Protein 6J5Y (pdb70)

Structure (mmCIF, N/CA/C/O backbone):
data_6J5Y
#
_entry.id   6J5Y
#
_cell.length_a   58.090
_cell.length_b   61.029
_cell.length_c   104.646
_cell.angle_alpha   90.000
_cell.angle_beta   90.000
_cell.angle_gamma   90.000
#
_symmetry.space_group_name_H-M   'C 2 2 21'
#
loop_
_entity.id
_entity.type
_entity.pdbx_description
1 polymer 'FAA hydrolase family protein'
2 non-polymer 'PYRUVIC ACID'
3 non-polymer 'MANGANESE (II) ION'
4 water water
#
loop_
_atom_site.group_PDB
_atom_site.id
_atom_site.type_symbol
_atom_site.label_atom_id
_atom_site.label_alt_id
_atom_site.label_comp_id
_atom_site.label_asym_id
_atom_site.label_entity_id
_atom_site.label_seq_id
_atom_site.pdbx_PDB_ins_code
_atom_site.Cartn_x
_atom_site.Cartn_y
_atom_site.Cartn_z
_atom_site.occupancy
_atom_site.B_iso_or_equiv
_atom_site.auth_seq_id
_atom_site.auth_comp_id
_atom_site.auth_asym_id
_atom_site.auth_atom_id
_atom_site.pdbx_PDB_model_num
ATOM 1 N N . ASN A 1 1 ? -5.559 -5.834 -34.845 1.00 36.29 2 ASN A N 1
ATOM 2 C CA . ASN A 1 1 ? -4.809 -6.253 -36.057 1.00 35.09 2 ASN A CA 1
ATOM 3 C C . ASN A 1 1 ? -4.040 -5.061 -36.638 1.00 28.68 2 ASN A C 1
ATOM 4 O O . ASN A 1 1 ? -4.385 -4.605 -37.723 1.00 28.78 2 ASN A O 1
ATOM 9 N N . HIS A 1 2 ? -3.012 -4.594 -35.941 1.00 28.63 3 HIS A N 1
ATOM 10 C CA . HIS A 1 2 ? -2.220 -3.394 -36.332 1.00 28.96 3 HIS A CA 1
ATOM 11 C C . HIS A 1 2 ? -1.475 -3.636 -37.640 1.00 28.12 3 HIS A C 1
ATOM 12 O O . HIS A 1 2 ? -1.036 -4.751 -37.893 1.00 29.30 3 HIS A O 1
ATOM 19 N N . LEU A 1 3 ? -1.380 -2.605 -38.462 1.00 27.71 4 LEU A N 1
ATOM 20 C CA . LEU A 1 3 ? -0.544 -2.620 -39.679 1.00 27.52 4 LEU A CA 1
ATOM 21 C C . LEU A 1 3 ? 0.907 -2.871 -39.245 1.00 28.27 4 LEU A C 1
ATOM 22 O O . LEU A 1 3 ? 1.577 -3.632 -39.915 1.00 28.11 4 LEU A O 1
ATOM 27 N N . PHE A 1 4 ? 1.353 -2.239 -38.150 1.00 28.37 5 PHE A N 1
ATOM 28 C CA . PHE A 1 4 ? 2.715 -2.354 -37.566 1.00 27.41 5 PHE A CA 1
ATOM 29 C C . PHE A 1 4 ? 2.605 -2.174 -36.052 1.00 28.30 5 PHE A C 1
ATOM 30 O O . PHE A 1 4 ? 1.612 -1.569 -35.599 1.00 26.06 5 PHE A O 1
ATOM 38 N N . ALA A 1 5 ? 3.586 -2.693 -35.313 1.00 23.89 6 ALA A N 1
ATOM 39 C CA . ALA A 1 5 ? 3.618 -2.727 -33.841 1.00 26.73 6 ALA A CA 1
ATOM 40 C C . ALA A 1 5 ? 3.599 -1.291 -33.338 1.00 28.42 6 ALA A C 1
ATOM 41 O O . ALA A 1 5 ? 4.472 -0.523 -33.705 1.00 28.09 6 ALA A O 1
ATOM 43 N N . PRO A 1 6 ? 2.627 -0.902 -32.490 1.00 30.58 7 PRO A N 1
ATOM 44 C CA . PRO A 1 6 ? 2.660 0.411 -31.869 1.00 31.41 7 PRO A CA 1
ATOM 45 C C . PRO A 1 6 ? 3.895 0.503 -30.967 1.00 33.01 7 PRO A C 1
ATOM 46 O O . PRO A 1 6 ? 4.433 -0.504 -30.495 1.00 29.38 7 PRO A O 1
ATOM 50 N N . GLU A 1 7 ? 4.315 1.735 -30.745 1.00 30.53 8 GLU A N 1
ATOM 51 C CA . GLU A 1 7 ? 5.192 2.107 -29.623 1.00 30.61 8 GLU A CA 1
ATOM 52 C C . GLU A 1 7 ? 4.619 1.508 -28.334 1.00 26.03 8 GLU A C 1
ATOM 53 O O . GLU A 1 7 ? 3.450 1.684 -28.106 1.00 26.96 8 GLU A O 1
ATOM 59 N N . ALA A 1 8 ? 5.404 0.789 -27.540 1.00 26.54 9 ALA A N 1
ATOM 60 C CA . ALA A 1 8 ? 4.941 0.297 -26.223 1.00 28.36 9 ALA A CA 1
ATOM 61 C C . ALA A 1 8 ? 4.685 1.523 -25.351 1.00 28.64 9 ALA A C 1
ATOM 62 O O . ALA A 1 8 ? 5.322 2.556 -25.513 1.00 25.22 9 ALA A O 1
ATOM 64 N N . PRO A 1 9 ? 3.708 1.462 -24.431 1.00 28.54 10 PRO A N 1
ATOM 65 C CA . PRO A 1 9 ? 3.438 2.589 -23.544 1.00 28.08 10 PRO A CA 1
ATOM 66 C C . PRO A 1 9 ? 4.661 2.836 -22.656 1.00 26.70 10 PRO A C 1
ATOM 67 O O . PRO A 1 9 ? 5.253 1.880 -22.230 1.00 25.77 10 PRO A O 1
ATOM 71 N N . VAL A 1 10 ? 5.033 4.095 -22.439 1.00 24.86 11 VAL A N 1
ATOM 72 C CA . VAL A 1 10 ? 6.061 4.469 -21.434 1.00 26.20 11 VAL A CA 1
ATOM 73 C C . VAL A 1 10 ? 5.534 4.016 -20.082 1.00 24.76 11 VAL A C 1
ATOM 74 O O . VAL A 1 10 ? 4.368 4.331 -19.746 1.00 26.34 11 VAL A O 1
ATOM 78 N N . SER A 1 11 ? 6.343 3.285 -19.333 1.00 25.92 12 SER A N 1
ATOM 79 C CA . SER A 1 11 ? 5.911 2.748 -18.024 1.00 27.12 12 SER A CA 1
ATOM 80 C C . SER A 1 11 ? 6.948 3.095 -16.967 1.00 23.15 12 SER A C 1
ATOM 81 O O . SER A 1 11 ? 8.111 2.817 -17.161 1.00 24.97 12 SER A O 1
ATOM 84 N N . LEU A 1 12 ? 6.498 3.740 -15.907 1.00 23.80 13 LEU A N 1
ATOM 85 C CA . LEU A 1 12 ? 7.366 4.224 -14.813 1.00 24.33 13 LEU A CA 1
ATOM 86 C C . LEU A 1 12 ? 7.783 3.008 -14.011 1.00 23.61 13 LEU A C 1
ATOM 87 O O . LEU A 1 12 ? 6.903 2.160 -13.811 1.00 21.91 13 LEU A O 1
ATOM 92 N N . THR A 1 13 ? 9.020 2.984 -13.510 1.00 26.20 14 THR A N 1
ATOM 93 C CA . THR A 1 13 ? 9.420 2.004 -12.470 1.00 28.05 14 THR A CA 1
ATOM 94 C C . THR A 1 13 ? 8.719 2.434 -11.181 1.00 26.59 14 THR A C 1
ATOM 95 O O . THR A 1 13 ? 8.428 3.663 -11.019 1.00 23.57 14 THR A O 1
ATOM 99 N N . ILE A 1 14 ? 8.324 1.445 -10.380 1.00 25.09 15 ILE A N 1
ATOM 100 C CA . ILE A 1 14 ? 7.589 1.627 -9.100 1.00 26.63 15 ILE A CA 1
ATOM 101 C C . ILE A 1 14 ? 8.553 1.202 -7.994 1.00 26.91 15 ILE A C 1
ATOM 102 O O . ILE A 1 14 ? 9.063 0.053 -8.050 1.00 28.08 15 ILE A O 1
ATOM 107 N N . HIS A 1 15 ? 8.842 2.116 -7.081 1.00 28.58 16 HIS A N 1
ATOM 108 C CA . HIS A 1 15 ? 9.872 1.963 -6.031 1.00 30.15 16 HIS A CA 1
ATOM 109 C C . HIS A 1 15 ? 9.569 0.657 -5.285 1.00 32.87 16 HIS A C 1
ATOM 110 O O . HIS A 1 15 ? 8.416 0.480 -4.871 1.00 30.87 16 HIS A O 1
ATOM 117 N N . GLY A 1 16 ? 10.534 -0.261 -5.238 1.00 34.11 17 GLY A N 1
ATOM 118 C CA . GLY A 1 16 ? 10.455 -1.511 -4.452 1.00 39.74 17 GLY A CA 1
ATOM 119 C C . GLY A 1 16 ? 9.542 -2.559 -5.077 1.00 43.42 17 GLY A C 1
ATOM 120 O O . GLY A 1 16 ? 9.081 -3.432 -4.331 1.00 46.54 17 GLY A O 1
ATOM 121 N N . SER A 1 17 ? 9.273 -2.482 -6.388 1.00 40.92 18 SER A N 1
ATOM 122 C CA . SER A 1 17 ? 8.318 -3.367 -7.106 1.00 38.23 18 SER A CA 1
ATOM 123 C C . SER A 1 17 ? 8.900 -3.767 -8.460 1.00 37.80 18 SER A C 1
ATOM 124 O O . SER A 1 17 ? 9.752 -3.004 -8.978 1.00 32.71 18 SER A O 1
ATOM 127 N N . ASP A 1 18 ? 8.461 -4.908 -9.002 1.00 34.85 19 ASP A N 1
ATOM 128 C CA . ASP A 1 18 ? 8.815 -5.375 -10.372 1.00 41.74 19 ASP A CA 1
ATOM 129 C C . ASP A 1 18 ? 7.771 -4.864 -11.381 1.00 38.84 19 ASP A C 1
ATOM 130 O O . ASP A 1 18 ? 8.039 -4.924 -12.596 1.00 39.53 19 ASP A O 1
ATOM 135 N N . GLN A 1 19 ? 6.626 -4.384 -10.895 1.00 36.21 20 GLN A N 1
ATOM 136 C CA . GLN A 1 19 ? 5.532 -3.837 -11.736 1.00 37.46 20 GLN A CA 1
ATOM 137 C C . GLN A 1 19 ? 5.847 -2.399 -12.156 1.00 31.39 20 GLN A C 1
ATOM 138 O O . GLN A 1 19 ? 6.477 -1.675 -11.375 1.00 30.12 20 GLN A O 1
ATOM 144 N N . THR A 1 20 ? 5.368 -2.002 -13.337 1.00 29.25 21 THR A N 1
ATOM 145 C CA . THR A 1 20 ? 5.554 -0.644 -13.904 1.00 26.85 21 THR A CA 1
ATOM 146 C C . THR A 1 20 ? 4.197 0.068 -14.026 1.00 25.66 21 THR A C 1
ATOM 147 O O . THR A 1 20 ? 3.154 -0.591 -14.134 1.00 27.27 21 THR A O 1
ATOM 151 N N . PHE A 1 21 ? 4.221 1.391 -14.072 1.00 25.44 22 PHE A N 1
ATOM 152 C CA . PHE A 1 21 ? 3.019 2.259 -14.134 1.00 25.15 22 PHE A CA 1
ATOM 153 C C . PHE A 1 21 ? 2.920 2.819 -15.548 1.00 25.94 22 PHE A C 1
ATOM 154 O O . PHE A 1 21 ? 3.738 3.661 -15.927 1.00 24.17 22 PHE A O 1
ATOM 162 N N . PRO A 1 22 ? 2.001 2.316 -16.393 1.00 23.69 23 PRO A N 1
ATOM 163 C CA . PRO A 1 22 ? 1.875 2.757 -17.788 1.00 24.75 23 PRO A CA 1
ATOM 164 C C . PRO A 1 22 ? 1.310 4.176 -17.893 1.00 26.62 23 PRO A C 1
ATOM 165 O O . PRO A 1 22 ? 0.269 4.410 -17.381 1.00 29.28 23 PRO A O 1
ATOM 169 N N . VAL A 1 23 ? 2.018 5.048 -18.594 1.00 26.36 24 VAL A N 1
ATOM 170 C CA . VAL A 1 23 ? 1.634 6.481 -18.715 1.00 22.60 24 VAL A CA 1
ATOM 171 C C . VAL A 1 23 ? 0.579 6.705 -19.792 1.00 22.17 24 VAL A C 1
ATOM 172 O O . VAL A 1 23 ? 0.740 6.191 -20.870 1.00 21.71 24 VAL A O 1
ATOM 176 N N . ARG A 1 24 ? -0.433 7.497 -19.466 1.00 20.94 25 ARG A N 1
ATOM 177 C CA . ARG A 1 24 ? -1.502 7.840 -20.414 1.00 19.92 25 ARG A CA 1
ATOM 178 C C . ARG A 1 24 ? -1.321 9.267 -20.943 1.00 20.84 25 ARG A C 1
ATOM 179 O O . ARG A 1 24 ? -0.783 9.383 -21.988 1.00 22.92 25 ARG A O 1
ATOM 187 N N . ARG A 1 25 ? -1.758 10.286 -20.221 1.00 19.28 26 ARG A N 1
ATOM 188 C CA . ARG A 1 25 ? -1.552 11.683 -20.682 1.00 19.52 26 ARG A CA 1
ATOM 189 C C . ARG A 1 25 ? -0.581 12.361 -19.714 1.00 19.48 26 ARG A C 1
ATOM 190 O O . ARG A 1 25 ? -0.505 11.948 -18.582 1.00 19.44 26 ARG A O 1
ATOM 198 N N . VAL A 1 26 ? 0.055 13.440 -20.150 1.00 19.23 27 VAL A N 1
ATOM 199 C CA . VAL A 1 26 ? 1.000 14.151 -19.258 1.00 19.45 27 VAL A CA 1
ATOM 200 C C . VAL A 1 26 ? 0.555 15.603 -19.166 1.00 20.08 27 VAL A C 1
ATOM 201 O O . VAL A 1 26 ? 0.583 16.289 -20.152 1.00 19.17 27 VAL A O 1
ATOM 205 N N . TYR A 1 27 ? 0.071 15.951 -17.991 1.00 20.80 28 TYR A N 1
ATOM 206 C CA . TYR A 1 27 ? -0.451 17.304 -17.716 1.00 19.93 28 TYR A CA 1
ATOM 207 C C . TYR A 1 27 ? 0.639 18.007 -16.944 1.00 21.43 28 TYR A C 1
ATOM 208 O O . TYR A 1 27 ? 1.307 17.336 -16.138 1.00 19.86 28 TYR A O 1
ATOM 217 N N . CYS A 1 28 ? 0.774 19.306 -17.174 1.00 21.72 29 CYS A N 1
ATOM 218 C CA . CYS A 1 28 ? 1.791 20.143 -16.518 1.00 20.84 29 CYS A CA 1
ATOM 219 C C . CYS A 1 28 ? 1.080 21.396 -16.030 1.00 21.56 29 CYS A C 1
ATOM 220 O O . CYS A 1 28 ? 0.173 21.905 -16.760 1.00 19.71 29 CYS A O 1
ATOM 223 N N . VAL A 1 29 ? 1.427 21.838 -14.825 1.00 21.10 30 VAL A N 1
ATOM 224 C CA . VAL A 1 29 ? 0.905 23.119 -14.271 1.00 22.67 30 VAL A CA 1
ATOM 225 C C . VAL A 1 29 ? 1.999 24.174 -14.426 1.00 23.40 30 VAL A C 1
ATOM 226 O O . VAL A 1 29 ? 3.157 23.921 -13.985 1.00 24.90 30 VAL A O 1
ATOM 230 N N . GLY A 1 30 ? 1.655 25.301 -15.043 1.00 22.46 31 GLY A N 1
ATOM 231 C CA . GLY A 1 30 ? 2.571 26.439 -15.207 1.00 22.71 31 GLY A CA 1
ATOM 232 C C . GLY A 1 30 ? 2.319 27.513 -14.164 1.00 23.43 31 GLY A C 1
ATOM 233 O O . GLY A 1 30 ? 1.129 27.749 -13.795 1.00 21.25 31 GLY A O 1
ATOM 234 N N . ARG A 1 31 ? 3.404 28.109 -13.678 1.00 23.24 32 ARG A N 1
ATOM 235 C CA . ARG A 1 31 ? 3.417 29.235 -12.703 1.00 24.23 32 ARG A CA 1
ATOM 236 C C . ARG A 1 31 ? 2.679 28.813 -11.431 1.00 24.22 32 ARG A C 1
ATOM 237 O O . ARG A 1 31 ? 1.723 29.522 -11.025 1.00 24.21 32 ARG A O 1
ATOM 245 N N . ASN A 1 32 ? 3.076 27.688 -10.820 1.00 21.19 33 ASN A N 1
ATOM 246 C CA . ASN A 1 32 ? 2.379 27.167 -9.620 1.00 23.97 33 ASN A CA 1
ATOM 247 C C . ASN A 1 32 ? 3.175 27.416 -8.339 1.00 21.67 33 ASN A C 1
ATOM 248 O O . ASN A 1 32 ? 2.793 26.860 -7.319 1.00 20.36 33 ASN A O 1
ATOM 253 N N . TYR A 1 33 ? 4.227 28.230 -8.389 1.00 23.13 34 TYR A N 1
ATOM 254 C CA . TYR A 1 33 ? 4.976 28.687 -7.197 1.00 22.94 34 TYR A CA 1
ATOM 255 C C . TYR A 1 33 ? 5.088 30.201 -7.338 1.00 24.31 34 TYR A C 1
ATOM 256 O O . TYR A 1 33 ? 5.579 30.628 -8.390 1.00 24.03 34 TYR A O 1
ATOM 265 N N . ALA A 1 34 ? 4.632 30.956 -6.343 1.00 25.92 35 ALA A N 1
ATOM 266 C CA . ALA A 1 34 ? 4.558 32.437 -6.402 1.00 27.91 35 ALA A CA 1
ATOM 267 C C . ALA A 1 34 ? 5.940 32.994 -6.750 1.00 27.21 35 ALA A C 1
ATOM 268 O O . ALA A 1 34 ? 6.025 33.830 -7.660 1.00 30.48 35 ALA A O 1
ATOM 270 N N . ALA A 1 35 ? 6.998 32.496 -6.098 1.00 31.63 36 ALA A N 1
ATOM 271 C CA . ALA A 1 35 ? 8.387 32.991 -6.283 1.00 30.31 36 ALA A CA 1
ATOM 272 C C . ALA A 1 35 ? 8.802 32.786 -7.743 1.00 28.58 36 ALA A C 1
ATOM 273 O O . ALA A 1 35 ? 9.396 33.709 -8.320 1.00 29.95 36 ALA A O 1
ATOM 275 N N . HIS A 1 36 ? 8.483 31.636 -8.347 1.00 27.88 37 HIS A N 1
ATOM 276 C CA . HIS A 1 36 ? 8.776 31.359 -9.783 1.00 27.06 37 HIS A CA 1
ATOM 277 C C . HIS A 1 36 ? 7.978 32.290 -10.708 1.00 25.97 37 HIS A C 1
ATOM 278 O O . HIS A 1 36 ? 8.580 32.832 -11.658 1.00 28.42 37 HIS A O 1
ATOM 285 N N . ALA A 1 37 ? 6.668 32.446 -10.480 1.00 25.19 38 ALA A N 1
ATOM 286 C CA . ALA A 1 37 ? 5.808 33.389 -11.242 1.00 27.24 38 ALA A CA 1
ATOM 287 C C . ALA A 1 37 ? 6.460 34.778 -11.276 1.00 27.54 38 ALA A C 1
ATOM 288 O O . ALA A 1 37 ? 6.584 35.348 -12.392 1.00 28.33 38 ALA A O 1
ATOM 290 N N . ARG A 1 38 ? 6.876 35.288 -10.110 1.00 31.88 39 ARG A N 1
ATOM 291 C CA . ARG A 1 38 ? 7.502 36.631 -9.944 1.00 34.04 39 ARG A CA 1
ATOM 292 C C . ARG A 1 38 ? 8.813 36.701 -10.740 1.00 31.46 39 ARG A C 1
ATOM 293 O O . ARG A 1 38 ? 9.006 37.712 -11.459 1.00 29.19 39 ARG A O 1
ATOM 301 N N . GLU A 1 39 ? 9.677 35.678 -10.662 1.00 30.70 40 GLU A N 1
ATOM 302 C CA . GLU A 1 39 ? 10.993 35.700 -11.369 1.00 28.22 40 GLU A CA 1
ATOM 303 C C . GLU A 1 39 ? 10.766 35.700 -12.893 1.00 30.07 40 GLU A C 1
ATOM 304 O O . GLU A 1 39 ? 11.629 36.212 -13.623 1.00 28.06 40 GLU A O 1
ATOM 310 N N . MET A 1 40 ? 9.633 35.181 -13.370 1.00 30.20 41 MET A N 1
ATOM 311 C CA . MET A 1 40 ? 9.311 35.139 -14.823 1.00 30.65 41 MET A CA 1
ATOM 312 C C . MET A 1 40 ? 8.593 36.426 -15.242 1.00 30.06 41 MET A C 1
ATOM 313 O O . MET A 1 40 ? 8.310 36.548 -16.430 1.00 29.16 41 MET A O 1
ATOM 318 N N . GLY A 1 41 ? 8.334 37.334 -14.293 1.00 33.09 42 GLY A N 1
ATOM 319 C CA . GLY A 1 41 ? 7.765 38.675 -14.530 1.00 33.53 42 GLY A CA 1
ATOM 320 C C . GLY A 1 41 ? 6.253 38.690 -14.419 1.00 34.13 42 GLY A C 1
ATOM 321 O O . GLY A 1 41 ? 5.647 39.652 -14.918 1.00 36.20 42 GLY A O 1
ATOM 322 N N . PHE A 1 42 ? 5.651 37.699 -13.762 1.00 31.17 43 PHE A N 1
ATOM 323 C CA . PHE A 1 42 ? 4.173 37.573 -13.628 1.00 33.66 43 PHE A CA 1
ATOM 324 C C . PHE A 1 42 ? 3.751 37.836 -12.181 1.00 34.79 43 PHE A C 1
ATOM 325 O O . PHE A 1 42 ? 4.611 37.791 -11.261 1.00 37.82 43 PHE A O 1
ATOM 333 N N . ASP A 1 43 ? 2.465 38.143 -11.995 1.00 32.32 44 ASP A N 1
ATOM 334 C CA . ASP A 1 43 ? 1.868 38.495 -10.682 1.00 34.31 44 ASP A CA 1
ATOM 335 C C . ASP A 1 43 ? 0.990 37.338 -10.229 1.00 32.67 44 ASP A C 1
ATOM 336 O O . ASP A 1 43 ? -0.144 37.187 -10.687 1.00 36.27 44 ASP A O 1
ATOM 341 N N . PRO A 1 44 ? 1.459 36.520 -9.267 1.00 32.12 45 PRO A N 1
ATOM 342 C CA . PRO A 1 44 ? 0.744 35.296 -8.905 1.00 31.50 45 PRO A CA 1
ATOM 343 C C . PRO A 1 44 ? -0.527 35.588 -8.096 1.00 33.40 45 PRO A C 1
ATOM 344 O O . PRO A 1 44 ? -1.288 34.673 -7.845 1.00 32.41 45 PRO A O 1
ATOM 348 N N . GLU A 1 45 ? -0.697 36.848 -7.716 1.00 35.54 46 GLU A N 1
ATOM 349 C CA . GLU A 1 45 ? -1.898 37.217 -6.942 1.00 40.96 46 GLU A CA 1
ATOM 350 C C . GLU A 1 45 ? -3.044 37.598 -7.885 1.00 38.47 46 GLU A C 1
ATOM 351 O O . GLU A 1 45 ? -4.186 37.504 -7.468 1.00 44.64 46 GLU A O 1
ATOM 357 N N . ARG A 1 46 ? -2.736 37.964 -9.121 1.00 34.62 47 ARG A N 1
ATOM 358 C CA . ARG A 1 46 ? -3.783 38.446 -10.058 1.00 36.42 47 ARG A CA 1
ATOM 359 C C . ARG A 1 46 ? -3.974 37.516 -11.257 1.00 31.95 47 ARG A C 1
ATOM 360 O O . ARG A 1 46 ? -4.891 37.725 -12.012 1.00 29.93 47 ARG A O 1
ATOM 368 N N . GLU A 1 47 ? -3.127 36.526 -11.415 1.00 29.67 48 GLU A N 1
ATOM 369 C CA . GLU A 1 47 ? -3.329 35.602 -12.546 1.00 33.33 48 GLU A CA 1
ATOM 370 C C . GLU A 1 47 ? -3.161 34.193 -11.997 1.00 31.38 48 GLU A C 1
ATOM 371 O O . GLU A 1 47 ? -2.219 33.973 -11.286 1.00 30.86 48 GLU A O 1
ATOM 377 N N . PRO A 1 48 ? -4.020 33.221 -12.302 1.00 28.59 49 PRO A N 1
ATOM 378 C CA . PRO A 1 48 ? -3.834 31.921 -11.730 1.00 27.66 49 PRO A CA 1
ATOM 379 C C . PRO A 1 48 ? -2.852 31.034 -12.504 1.00 25.48 49 PRO A C 1
ATOM 380 O O . PRO A 1 48 ? -2.332 31.441 -13.504 1.00 22.60 49 PRO A O 1
ATOM 384 N N . PRO A 1 49 ? -2.499 29.870 -11.938 1.00 21.39 50 PRO A N 1
ATOM 385 C CA . PRO A 1 49 ? -1.803 28.844 -12.716 1.00 21.45 50 PRO A CA 1
ATOM 386 C C . PRO A 1 49 ? -2.557 28.408 -13.984 1.00 21.39 50 PRO A C 1
ATOM 387 O O . PRO A 1 49 ? -3.676 28.810 -14.180 1.00 23.09 50 PRO A O 1
ATOM 391 N N . PHE A 1 50 ? -1.935 27.577 -14.825 1.00 20.27 51 PHE A N 1
ATOM 392 C CA . PHE A 1 50 ? -2.489 27.159 -16.136 1.00 21.09 51 PHE A CA 1
ATOM 393 C C . PHE A 1 50 ? -1.952 25.770 -16.494 1.00 20.08 51 PHE A C 1
ATOM 394 O O . PHE A 1 50 ? -1.007 25.236 -15.855 1.00 21.35 51 PHE A O 1
ATOM 402 N N . PHE A 1 51 ? -2.537 25.188 -17.522 1.00 20.06 52 PHE A N 1
ATOM 403 C CA . PHE A 1 51 ? -2.308 23.770 -17.878 1.00 19.43 52 PHE A CA 1
ATOM 404 C C . PHE A 1 51 ? -1.741 23.681 -19.280 1.00 19.01 52 PHE A C 1
ATOM 405 O O . PHE A 1 51 ? -2.230 24.381 -20.168 1.00 18.29 52 PHE A O 1
ATOM 413 N N . PHE A 1 52 ? -0.769 22.783 -19.465 1.00 17.91 53 PHE A N 1
ATOM 414 C CA . PHE A 1 52 ? -0.298 22.338 -20.789 1.00 18.67 53 PHE A CA 1
ATOM 415 C C . PHE A 1 52 ? 0.024 20.851 -20.689 1.00 19.51 53 PHE A C 1
ATOM 416 O O . PHE A 1 52 ? -0.193 20.262 -19.599 1.00 19.99 53 PHE A O 1
ATOM 424 N N . CYS A 1 53 ? 0.459 20.284 -21.806 1.00 20.16 54 CYS A N 1
ATOM 425 C CA . CYS A 1 53 ? 0.647 18.829 -21.970 1.00 22.22 54 CYS A CA 1
ATOM 426 C C . CYS A 1 53 ? 1.962 18.540 -22.686 1.00 21.75 54 CYS A C 1
ATOM 427 O O . CYS A 1 53 ? 2.543 19.438 -23.346 1.00 21.82 54 CYS A O 1
ATOM 430 N N . LYS A 1 54 ? 2.429 17.328 -22.451 1.00 21.18 55 LYS A N 1
ATOM 431 C CA . LYS A 1 54 ? 3.515 16.681 -23.192 1.00 22.21 55 LYS A CA 1
ATOM 432 C C . LYS A 1 54 ? 2.977 15.328 -23.596 1.00 21.19 55 LYS A C 1
ATOM 433 O O . LYS A 1 54 ? 2.108 14.792 -22.915 1.00 18.54 55 LYS A O 1
ATOM 439 N N . PRO A 1 55 ? 3.498 14.750 -24.687 1.00 21.95 56 PRO A N 1
ATOM 440 C CA . PRO A 1 55 ? 3.170 13.361 -25.013 1.00 22.11 56 PRO A CA 1
ATOM 441 C C . PRO A 1 55 ? 3.773 12.400 -23.968 1.00 21.06 56 PRO A C 1
ATOM 442 O O . PRO A 1 55 ? 4.860 12.660 -23.424 1.00 20.68 56 PRO A O 1
ATOM 446 N N . ALA A 1 56 ? 3.057 11.310 -23.695 1.00 19.80 57 ALA A N 1
ATOM 447 C CA . ALA A 1 56 ? 3.514 10.198 -22.846 1.00 20.41 57 ALA A CA 1
ATOM 448 C C . ALA A 1 56 ? 4.959 9.879 -23.226 1.00 21.58 57 ALA A C 1
ATOM 449 O O . ALA A 1 56 ? 5.733 9.582 -22.312 1.00 22.95 57 ALA A O 1
ATOM 451 N N . ASP A 1 57 ? 5.278 9.847 -24.527 1.00 22.31 58 ASP A N 1
ATOM 452 C CA . ASP A 1 57 ? 6.590 9.328 -25.007 1.00 22.52 58 ASP A CA 1
ATOM 453 C C . ASP A 1 57 ? 7.695 10.380 -24.897 1.00 21.79 58 ASP A C 1
ATOM 454 O O . ASP A 1 57 ? 8.824 10.051 -25.263 1.00 25.60 58 ASP A O 1
ATOM 459 N N . ALA A 1 58 ? 7.406 11.566 -24.373 1.00 20.30 59 ALA A N 1
ATOM 460 C CA . ALA A 1 58 ? 8.406 12.540 -23.892 1.00 19.70 59 ALA A CA 1
ATOM 461 C C . ALA A 1 58 ? 8.875 12.141 -22.488 1.00 20.75 59 ALA A C 1
ATOM 462 O O . ALA A 1 58 ? 9.947 12.615 -22.066 1.00 17.26 59 ALA A O 1
ATOM 464 N N . VAL A 1 59 ? 8.127 11.257 -21.789 1.00 22.32 60 VAL A N 1
ATOM 465 C CA . VAL A 1 59 ? 8.486 10.812 -20.408 1.00 22.19 60 VAL A CA 1
ATOM 466 C C . VAL A 1 59 ? 9.624 9.784 -20.489 1.00 24.72 60 VAL A C 1
ATOM 467 O O . VAL A 1 59 ? 9.491 8.773 -21.264 1.00 21.21 60 VAL A O 1
ATOM 471 N N . VAL A 1 60 ? 10.722 10.022 -19.766 1.00 24.65 61 VAL A N 1
ATOM 472 C CA . VAL A 1 60 ? 11.865 9.063 -19.774 1.00 24.96 61 VAL A CA 1
ATOM 473 C C . VAL A 1 60 ? 12.204 8.660 -18.342 1.00 22.76 61 VAL A C 1
ATOM 474 O O . VAL A 1 60 ? 12.808 9.400 -17.567 1.00 22.95 61 VAL A O 1
ATOM 478 N N . PRO A 1 61 ? 11.761 7.441 -17.957 1.00 24.06 62 PRO A N 1
ATOM 479 C CA . PRO A 1 61 ? 12.029 6.863 -16.637 1.00 23.92 62 PRO A CA 1
ATOM 480 C C . PRO A 1 61 ? 13.534 6.759 -16.368 1.00 25.38 62 PRO A C 1
ATOM 481 O O . PRO A 1 61 ? 14.258 6.337 -17.250 1.00 22.21 62 PRO A O 1
ATOM 485 N N . VAL A 1 62 ? 13.968 7.195 -15.187 1.00 23.91 63 VAL A N 1
ATOM 486 C CA . VAL A 1 62 ? 15.390 7.130 -14.752 1.00 24.02 63 VAL A CA 1
ATOM 487 C C . VAL A 1 62 ? 15.423 6.278 -13.476 1.00 25.59 63 VAL A C 1
ATOM 488 O O . VAL A 1 62 ? 14.754 6.671 -12.503 1.00 22.78 63 VAL A O 1
ATOM 492 N N . ALA A 1 63 ? 16.121 5.144 -13.485 1.00 27.72 64 ALA A N 1
ATOM 493 C CA . ALA A 1 63 ? 16.201 4.246 -12.308 1.00 27.53 64 ALA A CA 1
ATOM 494 C C . ALA A 1 63 ? 16.966 4.977 -11.201 1.00 29.31 64 ALA A C 1
ATOM 495 O O . ALA A 1 63 ? 17.853 5.786 -11.537 1.00 31.78 64 ALA A O 1
ATOM 497 N N . ALA A 1 64 ? 16.664 4.687 -9.932 1.00 28.35 65 ALA A N 1
ATOM 498 C CA . ALA A 1 64 ? 17.437 5.166 -8.764 1.00 29.74 65 ALA A CA 1
ATOM 499 C C . ALA A 1 64 ? 18.865 4.619 -8.884 1.00 28.81 65 ALA A C 1
ATOM 500 O O . ALA A 1 64 ? 19.013 3.405 -9.142 1.00 28.19 65 ALA A O 1
ATOM 502 N N . GLY A 1 65 ? 19.870 5.483 -8.757 1.00 26.36 66 GLY A N 1
ATOM 503 C CA . GLY A 1 65 ? 21.290 5.090 -8.843 1.00 25.70 66 GLY A CA 1
ATOM 504 C C . GLY A 1 65 ? 21.826 5.144 -10.268 1.00 25.75 66 GLY A C 1
ATOM 505 O O . GLY A 1 65 ? 23.023 4.819 -10.473 1.00 25.96 66 GLY A O 1
ATOM 506 N N . SER A 1 66 ? 20.999 5.576 -11.223 1.00 24.82 67 SER A N 1
ATOM 507 C CA . SER A 1 66 ? 21.350 5.702 -12.659 1.00 25.50 67 SER A CA 1
ATOM 508 C C . SER A 1 66 ? 21.375 7.186 -13.018 1.00 25.61 67 SER A C 1
ATOM 509 O O . SER A 1 66 ? 20.740 7.992 -12.287 1.00 26.17 67 SER A O 1
ATOM 512 N N . THR A 1 67 ? 22.045 7.524 -14.115 1.00 24.49 68 THR A N 1
ATOM 513 C CA . THR A 1 67 ? 22.088 8.896 -14.676 1.00 23.19 68 THR A CA 1
ATOM 514 C C . THR A 1 67 ? 21.590 8.836 -16.119 1.00 23.96 68 THR A C 1
ATOM 515 O O . THR A 1 67 ? 22.085 8.004 -16.886 1.00 25.61 68 THR A O 1
ATOM 519 N N . LEU A 1 68 ? 20.597 9.656 -16.455 1.00 22.65 69 LEU A N 1
ATOM 520 C CA . LEU A 1 68 ? 20.078 9.740 -17.832 1.00 23.57 69 LEU A CA 1
ATOM 521 C C . LEU A 1 68 ? 21.033 10.603 -18.642 1.00 22.93 69 LEU A C 1
ATOM 522 O O . LEU A 1 68 ? 21.324 11.753 -18.215 1.00 25.65 69 LEU A O 1
ATOM 527 N N . GLU A 1 69 ? 21.447 10.081 -19.785 1.00 22.32 70 GLU A N 1
ATOM 528 C CA . GLU A 1 69 ? 22.304 10.802 -20.756 1.00 26.41 70 GLU A CA 1
ATOM 529 C C . GLU A 1 69 ? 21.339 11.470 -21.716 1.00 26.36 70 GLU A C 1
ATOM 530 O O . GLU A 1 69 ? 20.794 10.759 -22.562 1.00 28.07 70 GLU A O 1
ATOM 536 N N . LEU A 1 70 ? 21.117 12.771 -21.541 1.00 25.76 71 LEU A N 1
ATOM 537 C CA . LEU A 1 70 ? 20.042 13.520 -22.228 1.00 24.22 71 LEU A CA 1
ATOM 538 C C . LEU A 1 70 ? 20.639 14.439 -23.292 1.00 24.94 71 LEU A C 1
ATOM 539 O O . LEU A 1 70 ? 21.311 15.416 -22.926 1.00 24.60 71 LEU A O 1
ATOM 544 N N . ALA A 1 71 ? 20.346 14.162 -24.566 1.00 25.38 72 ALA A N 1
ATOM 545 C CA . ALA A 1 71 ? 20.907 14.872 -25.732 1.00 23.71 72 ALA A CA 1
ATOM 546 C C . ALA A 1 71 ? 20.369 16.297 -25.726 1.00 22.91 72 ALA A C 1
ATOM 547 O O . ALA A 1 71 ? 19.161 16.489 -25.567 1.00 24.88 72 ALA A O 1
ATOM 549 N N . TYR A 1 72 ? 21.241 17.288 -25.838 1.00 22.63 73 TYR A N 1
ATOM 550 C CA . TYR A 1 72 ? 20.798 18.694 -25.958 1.00 22.74 73 TYR A CA 1
ATOM 551 C C . TYR A 1 72 ? 19.809 18.755 -27.120 1.00 23.68 73 TYR A C 1
ATOM 552 O O . TYR A 1 72 ? 20.060 18.181 -28.169 1.00 25.25 73 TYR A O 1
ATOM 561 N N . PRO A 1 73 ? 18.627 19.383 -26.981 1.00 26.62 74 PRO A N 1
ATOM 562 C CA . PRO A 1 73 ? 17.626 19.333 -28.046 1.00 27.47 74 PRO A CA 1
ATOM 563 C C . PRO A 1 73 ? 17.919 20.239 -29.256 1.00 29.60 74 PRO A C 1
ATOM 564 O O . PRO A 1 73 ? 18.787 21.109 -29.172 1.00 29.10 74 PRO A O 1
ATOM 568 N N . SER A 1 74 ? 17.188 20.014 -30.350 1.00 27.43 75 SER A N 1
ATOM 569 C CA . SER A 1 74 ? 17.292 20.802 -31.606 1.00 26.89 75 SER A CA 1
ATOM 570 C C . SER A 1 74 ? 16.595 22.162 -31.433 1.00 25.80 75 SER A C 1
ATOM 571 O O . SER A 1 74 ? 15.768 22.325 -30.504 1.00 23.37 75 SER A O 1
ATOM 574 N N . GLN A 1 75 ? 16.985 23.136 -32.251 1.00 22.61 76 GLN A N 1
ATOM 575 C CA . GLN A 1 75 ? 16.251 24.402 -32.429 1.00 24.87 76 GLN A CA 1
ATOM 576 C C . GLN A 1 75 ? 16.176 25.165 -31.104 1.00 24.46 76 GLN A C 1
ATOM 577 O O . GLN A 1 75 ? 15.181 25.886 -30.911 1.00 25.98 76 GLN A O 1
ATOM 583 N N . THR A 1 76 ? 17.213 25.099 -30.264 1.00 23.32 77 THR A N 1
ATOM 584 C CA . THR A 1 76 ? 17.278 25.936 -29.031 1.00 24.11 77 THR A CA 1
ATOM 585 C C . THR A 1 76 ? 18.710 26.392 -28.738 1.00 23.34 77 THR A C 1
ATOM 586 O O . THR A 1 76 ? 19.654 25.613 -28.947 1.00 20.71 77 THR A O 1
ATOM 590 N N . GLY A 1 77 ? 18.831 27.615 -28.228 1.00 24.03 78 GLY A N 1
ATOM 591 C CA . GLY A 1 77 ? 20.039 28.073 -27.537 1.00 26.09 78 GLY A CA 1
ATOM 592 C C . GLY A 1 77 ? 19.825 28.161 -26.037 1.00 25.34 78 GLY A C 1
ATOM 593 O O . GLY A 1 77 ? 20.781 28.471 -25.371 1.00 28.52 78 GLY A O 1
ATOM 594 N N . ASN A 1 78 ? 18.622 27.893 -25.507 1.00 25.65 79 ASN A N 1
ATOM 595 C CA . ASN A 1 78 ? 18.253 28.260 -24.113 1.00 24.10 79 ASN A CA 1
ATOM 596 C C . ASN A 1 78 ? 17.425 27.134 -23.520 1.00 24.21 79 ASN A C 1
ATOM 597 O O . ASN A 1 78 ? 16.176 27.248 -23.535 1.00 25.57 79 ASN A O 1
ATOM 602 N N . TYR A 1 79 ? 18.109 26.098 -23.046 1.00 22.69 80 TYR A N 1
ATOM 603 C CA . TYR A 1 79 ? 17.516 24.801 -22.646 1.00 22.54 80 TYR A CA 1
ATOM 604 C C . TYR A 1 79 ? 17.472 24.794 -21.119 1.00 20.35 80 TYR A C 1
ATOM 605 O O . TYR A 1 79 ? 18.557 24.668 -20.498 1.00 22.52 80 TYR A O 1
ATOM 614 N N . HIS A 1 80 ? 16.260 24.864 -20.549 1.00 19.40 81 HIS A N 1
ATOM 615 C CA . HIS A 1 80 ? 16.010 25.028 -19.097 1.00 18.72 81 HIS A CA 1
ATOM 616 C C . HIS A 1 80 ? 15.617 23.721 -18.411 1.00 20.83 81 HIS A C 1
ATOM 617 O O . HIS A 1 80 ? 14.783 22.952 -18.938 1.00 20.00 81 HIS A O 1
ATOM 624 N N . TYR A 1 81 ? 16.211 23.508 -17.238 1.00 21.66 82 TYR A N 1
ATOM 625 C CA . TYR A 1 81 ? 15.750 22.525 -16.231 1.00 22.54 82 TYR A CA 1
ATOM 626 C C . TYR A 1 81 ? 14.592 23.168 -15.469 1.00 23.22 82 TYR A C 1
ATOM 627 O O . TYR A 1 81 ? 14.550 24.419 -15.401 1.00 20.87 82 TYR A O 1
ATOM 636 N N . GLU A 1 82 ? 13.676 22.333 -14.972 1.00 20.38 83 GLU A N 1
ATOM 637 C CA . GLU A 1 82 ? 12.615 22.710 -13.999 1.00 20.18 83 GLU A CA 1
ATOM 638 C C . GLU A 1 82 ? 12.289 21.494 -13.128 1.00 20.13 83 GLU A C 1
ATOM 639 O O . GLU A 1 82 ? 11.647 20.563 -13.688 1.00 20.21 83 GLU A O 1
ATOM 645 N N . ILE A 1 83 ? 12.669 21.468 -11.834 1.00 19.39 84 ILE A N 1
ATOM 646 C CA . ILE A 1 83 ? 12.350 20.308 -10.943 1.00 19.60 84 ILE A CA 1
ATOM 647 C C . ILE A 1 83 ? 10.872 20.400 -10.548 1.00 21.28 84 ILE A C 1
ATOM 648 O O . ILE A 1 83 ? 10.383 21.534 -10.338 1.00 21.02 84 ILE A O 1
ATOM 653 N N . GLU A 1 84 ? 10.164 19.265 -10.474 1.00 20.19 85 GLU A N 1
ATOM 654 C CA . GLU A 1 84 ? 8.702 19.272 -10.199 1.00 20.85 85 GLU A CA 1
ATOM 655 C C . GLU A 1 84 ? 8.309 17.983 -9.466 1.00 20.22 85 GLU A C 1
ATOM 656 O O . GLU A 1 84 ? 8.858 16.902 -9.817 1.00 17.43 85 GLU A O 1
ATOM 662 N N . LEU A 1 85 ? 7.403 18.111 -8.493 1.00 20.30 86 LEU A N 1
ATOM 663 C CA . LEU A 1 85 ? 6.618 16.971 -7.959 1.00 20.99 86 LEU A CA 1
ATOM 664 C C . LEU A 1 85 ? 5.643 16.489 -9.037 1.00 20.82 86 LEU A C 1
ATOM 665 O O . LEU A 1 85 ? 4.868 17.311 -9.573 1.00 16.79 86 LEU A O 1
ATOM 670 N N . VAL A 1 86 ? 5.696 15.188 -9.311 1.00 19.57 87 VAL A N 1
ATOM 671 C CA . VAL A 1 86 ? 4.774 14.503 -10.235 1.00 20.34 87 VAL A CA 1
ATOM 672 C C . VAL A 1 86 ? 3.856 13.653 -9.387 1.00 20.09 87 VAL A C 1
ATOM 673 O O . VAL A 1 86 ? 4.352 12.856 -8.543 1.00 23.33 87 VAL A O 1
ATOM 677 N N . ALA A 1 87 ? 2.566 13.822 -9.632 1.00 21.62 88 ALA A N 1
ATOM 678 C CA . ALA A 1 87 ? 1.474 12.989 -9.102 1.00 21.93 88 ALA A CA 1
ATOM 679 C C . ALA A 1 87 ? 0.989 12.064 -10.218 1.00 22.83 88 ALA A C 1
ATOM 680 O O . ALA A 1 87 ? 0.691 12.584 -11.323 1.00 25.70 88 ALA A O 1
ATOM 682 N N . ALA A 1 88 ? 0.859 10.767 -9.925 1.00 21.90 89 ALA A N 1
ATOM 683 C CA . ALA A 1 88 ? 0.328 9.756 -10.864 1.00 21.75 89 ALA A CA 1
ATOM 684 C C . ALA A 1 88 ? -1.123 9.419 -10.481 1.00 22.77 89 ALA A C 1
ATOM 685 O O . ALA A 1 88 ? -1.376 9.113 -9.287 1.00 20.89 89 ALA A O 1
ATOM 687 N N . ILE A 1 89 ? -2.027 9.470 -11.463 1.00 21.05 90 ILE A N 1
ATOM 688 C CA . ILE A 1 89 ? -3.488 9.216 -11.293 1.00 21.39 90 ILE A CA 1
ATOM 689 C C . ILE A 1 89 ? -3.732 7.707 -11.290 1.00 22.21 90 ILE A C 1
ATOM 690 O O . ILE A 1 89 ? -3.339 7.064 -12.262 1.00 19.81 90 ILE A O 1
ATOM 695 N N . GLY A 1 90 ? -4.362 7.185 -10.233 1.00 21.66 91 GLY A N 1
ATOM 696 C CA . GLY A 1 90 ? -4.762 5.772 -10.139 1.00 24.58 91 GLY A CA 1
ATOM 697 C C . GLY A 1 90 ? -6.238 5.600 -10.421 1.00 27.18 91 GLY A C 1
ATOM 698 O O . GLY A 1 90 ? -6.622 4.539 -10.881 1.00 31.74 91 GLY A O 1
ATOM 699 N N . LYS A 1 91 ? -7.036 6.618 -10.125 1.00 30.13 92 LYS A N 1
ATOM 700 C CA . LYS A 1 91 ? -8.512 6.579 -10.242 1.00 30.86 92 LYS A CA 1
ATOM 701 C C . LYS A 1 91 ? -8.950 7.811 -11.047 1.00 27.39 92 LYS A C 1
ATOM 702 O O . LYS A 1 91 ? -8.621 8.946 -10.653 1.00 25.79 92 LYS A O 1
ATOM 708 N N . GLY A 1 92 ? -9.671 7.610 -12.144 1.00 24.81 93 GLY A N 1
ATOM 709 C CA . GLY A 1 92 ? -10.136 8.735 -12.981 1.00 25.33 93 GLY A CA 1
ATOM 710 C C . GLY A 1 92 ? -11.307 9.531 -12.402 1.00 23.54 93 GLY A C 1
ATOM 711 O O . GLY A 1 92 ? -11.748 9.279 -11.256 1.00 23.40 93 GLY A O 1
ATOM 712 N N . GLY A 1 93 ? -11.833 10.460 -13.194 1.00 21.48 94 GLY A N 1
ATOM 713 C CA . GLY A 1 93 ? -13.117 11.126 -12.909 1.00 22.05 94 GLY A CA 1
ATOM 714 C C . GLY A 1 93 ? -13.157 12.542 -13.435 1.00 21.58 94 GLY A C 1
ATOM 715 O O . GLY A 1 93 ? -12.100 13.062 -13.842 1.00 21.89 94 GLY A O 1
ATOM 716 N N . CYS A 1 94 ? -14.324 13.165 -13.317 1.00 23.59 95 CYS A N 1
ATOM 717 C CA . CYS A 1 94 ? -14.672 14.519 -13.817 1.00 28.60 95 CYS A CA 1
ATOM 718 C C . CYS A 1 94 ? -15.126 15.343 -12.620 1.00 28.53 95 CYS A C 1
ATOM 719 O O . CYS A 1 94 ? -15.825 14.752 -11.755 1.00 25.02 95 CYS A O 1
ATOM 722 N N . ASP A 1 95 ? -14.786 16.627 -12.589 1.00 26.07 96 ASP A N 1
ATOM 723 C CA . ASP A 1 95 ? -15.267 17.564 -11.542 1.00 30.52 96 ASP A CA 1
ATOM 724 C C . ASP A 1 95 ? -15.105 16.909 -10.174 1.00 28.84 96 ASP A C 1
ATOM 725 O O . ASP A 1 95 ? -16.085 16.879 -9.429 1.00 28.70 96 ASP A O 1
ATOM 730 N N . ILE A 1 96 ? -13.892 16.448 -9.865 1.00 28.56 97 ILE A N 1
ATOM 731 C CA . ILE A 1 96 ? -13.567 15.725 -8.611 1.00 25.71 97 ILE A CA 1
ATOM 732 C C . ILE A 1 96 ? -13.557 16.741 -7.473 1.00 24.66 97 ILE A C 1
ATOM 733 O O . ILE A 1 96 ? -12.768 17.696 -7.470 1.00 23.34 97 ILE A O 1
ATOM 738 N N . PRO A 1 97 ? -14.408 16.526 -6.448 1.00 22.78 98 PRO A N 1
ATOM 739 C CA . PRO A 1 97 ? -14.387 17.365 -5.245 1.00 23.62 98 PRO A CA 1
ATOM 740 C C . PRO A 1 97 ? -12.997 17.448 -4.581 1.00 23.03 98 PRO A C 1
ATOM 741 O O . PRO A 1 97 ? -12.292 16.460 -4.532 1.00 23.30 98 PRO A O 1
ATOM 745 N N . LEU A 1 98 ? -12.639 18.618 -4.062 1.00 25.71 99 LEU A N 1
ATOM 746 C CA . LEU A 1 98 ? -11.332 18.871 -3.385 1.00 26.81 99 LEU A CA 1
ATOM 747 C C . LEU A 1 98 ? -11.102 17.841 -2.281 1.00 25.26 99 LEU A C 1
ATOM 748 O O . LEU A 1 98 ? -9.977 17.361 -2.155 1.00 24.55 99 LEU A O 1
ATOM 753 N N . GLU A 1 99 ? -12.145 17.479 -1.544 1.00 26.65 100 GLU A N 1
ATOM 754 C CA . GLU A 1 99 ? -12.049 16.579 -0.358 1.00 26.89 100 GLU A CA 1
ATOM 755 C C . GLU A 1 99 ? -11.629 15.151 -0.742 1.00 27.58 100 GLU A C 1
ATOM 756 O O . GLU A 1 99 ? -11.084 14.464 0.119 1.00 28.00 100 GLU A O 1
ATOM 762 N N . GLN A 1 100 ? -11.878 14.677 -1.959 1.00 26.07 101 GLN A N 1
ATOM 763 C CA . GLN A 1 100 ? -11.487 13.287 -2.347 1.00 26.52 101 GLN A CA 1
ATOM 764 C C . GLN A 1 100 ? -10.393 13.304 -3.432 1.00 26.02 101 GLN A C 1
ATOM 765 O O . GLN A 1 100 ? -10.023 12.208 -3.893 1.00 29.34 101 GLN A O 1
ATOM 771 N N . ALA A 1 101 ? -9.897 14.477 -3.835 1.00 25.64 102 ALA A N 1
ATOM 772 C CA . ALA A 1 101 ? -9.034 14.652 -5.032 1.00 26.02 102 ALA A CA 1
ATOM 773 C C . ALA A 1 101 ? -7.735 13.850 -4.883 1.00 25.36 102 ALA A C 1
ATOM 774 O O . ALA A 1 101 ? -7.368 13.112 -5.797 1.00 21.71 102 ALA A O 1
ATOM 776 N N . GLU A 1 102 ? -7.055 13.977 -3.751 1.00 28.48 103 GLU A N 1
ATOM 777 C CA . GLU A 1 102 ? -5.776 13.264 -3.496 1.00 28.62 103 GLU A CA 1
ATOM 778 C C . GLU A 1 102 ? -5.994 11.758 -3.475 1.00 28.18 103 GLU A C 1
ATOM 779 O O . GLU A 1 102 ? -5.028 11.035 -3.744 1.00 27.62 103 GLU A O 1
ATOM 785 N N . GLU A 1 103 ? -7.216 11.298 -3.196 1.00 30.13 104 GLU A N 1
ATOM 786 C CA . GLU A 1 103 ? -7.544 9.854 -3.216 1.00 30.89 104 GLU A CA 1
ATOM 787 C C . GLU A 1 103 ? -7.391 9.315 -4.648 1.00 30.74 104 GLU A C 1
ATOM 788 O O . GLU A 1 103 ? -7.206 8.074 -4.801 1.00 29.63 104 GLU A O 1
ATOM 794 N N . HIS A 1 104 ? -7.412 10.183 -5.668 1.00 25.22 105 HIS A N 1
ATOM 795 C CA . HIS A 1 104 ? -7.248 9.752 -7.090 1.00 25.27 105 HIS A CA 1
ATOM 796 C C . HIS A 1 104 ? -5.764 9.568 -7.428 1.00 23.71 105 HIS A C 1
ATOM 797 O O . HIS A 1 104 ? -5.472 9.024 -8.508 1.00 23.59 105 HIS A O 1
ATOM 804 N N . VAL A 1 105 ? -4.862 10.008 -6.550 1.00 22.11 106 VAL A N 1
ATOM 805 C CA . VAL A 1 105 ? -3.397 9.980 -6.815 1.00 21.58 106 VAL A CA 1
ATOM 806 C C . VAL A 1 105 ? -2.850 8.672 -6.265 1.00 22.57 106 VAL A C 1
ATOM 807 O O . VAL A 1 105 ? -2.784 8.533 -5.035 1.00 22.61 106 VAL A O 1
ATOM 811 N N . TRP A 1 106 ? -2.436 7.783 -7.163 1.00 22.07 107 TRP A N 1
ATOM 812 C CA . TRP A 1 106 ? -1.843 6.466 -6.829 1.00 23.59 107 TRP A CA 1
ATOM 813 C C . TRP A 1 106 ? -0.428 6.623 -6.253 1.00 23.24 107 TRP A C 1
ATOM 814 O O . TRP A 1 106 ? 0.023 5.695 -5.522 1.00 25.32 107 TRP A O 1
ATOM 825 N N . GLY A 1 107 ? 0.305 7.668 -6.636 1.00 21.74 108 GLY A N 1
ATOM 826 C CA . GLY A 1 107 ? 1.736 7.770 -6.286 1.00 21.57 108 GLY A CA 1
ATOM 827 C C . GLY A 1 107 ? 2.368 9.069 -6.736 1.00 23.21 108 GLY A C 1
ATOM 828 O O . GLY A 1 107 ? 1.656 9.898 -7.363 1.00 24.01 108 GLY A O 1
ATOM 829 N N . TYR A 1 108 ? 3.651 9.245 -6.407 1.00 22.59 109 TYR A N 1
ATOM 830 C CA . TYR A 1 108 ? 4.428 10.500 -6.587 1.00 21.01 109 TYR A CA 1
ATOM 831 C C . TYR A 1 108 ? 5.838 10.149 -7.078 1.00 21.96 109 TYR A C 1
ATOM 832 O O . TYR A 1 108 ? 6.325 9.025 -6.833 1.00 22.68 109 TYR A O 1
ATOM 841 N N . ALA A 1 109 ? 6.447 11.037 -7.873 1.00 19.94 110 ALA A N 1
ATOM 842 C CA . ALA A 1 109 ? 7.831 10.870 -8.364 1.00 19.06 110 ALA A CA 1
ATOM 843 C C . ALA A 1 109 ? 8.477 12.249 -8.538 1.00 19.57 110 ALA A C 1
ATOM 844 O O . ALA A 1 109 ? 7.762 13.254 -8.538 1.00 21.26 110 ALA A O 1
ATOM 846 N N . VAL A 1 110 ? 9.800 12.287 -8.616 1.00 20.55 111 VAL A N 1
ATOM 847 C CA . VAL A 1 110 ? 10.582 13.499 -8.980 1.00 20.08 111 VAL A CA 1
ATOM 848 C C . VAL A 1 110 ? 10.582 13.622 -10.506 1.00 20.55 111 VAL A C 1
ATOM 849 O O . VAL A 1 110 ? 10.892 12.625 -11.155 1.00 21.82 111 VAL A O 1
ATOM 853 N N . GLY A 1 111 ? 10.282 14.805 -11.048 1.00 19.59 112 GLY A N 1
ATOM 854 C CA . GLY A 1 111 ? 10.298 15.031 -12.495 1.00 19.93 112 GLY A CA 1
ATOM 855 C C . GLY A 1 111 ? 11.042 16.288 -12.884 1.00 21.67 112 GLY A C 1
ATOM 856 O O . GLY A 1 111 ? 11.203 17.171 -12.042 1.00 20.29 112 GLY A O 1
ATOM 857 N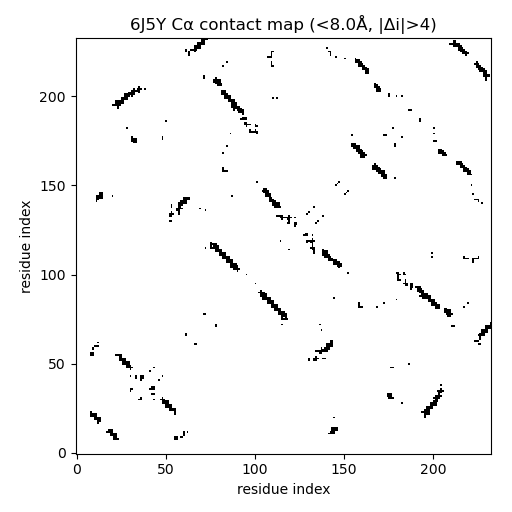 N . LEU A 1 112 ? 11.436 16.352 -14.152 1.00 21.51 113 LEU A N 1
ATOM 858 C CA . LEU A 1 112 ? 12.024 17.544 -14.795 1.00 23.22 113 LEU A CA 1
ATOM 859 C C . LEU A 1 112 ? 11.152 17.931 -15.993 1.00 22.71 113 LEU A C 1
ATOM 860 O O . LEU A 1 112 ? 10.946 17.102 -16.909 1.00 19.54 113 LEU A O 1
ATOM 865 N N . ASP A 1 113 ? 10.671 19.165 -15.982 1.00 21.96 114 ASP A N 1
ATOM 866 C CA . ASP A 1 113 ? 9.940 19.743 -17.121 1.00 22.24 114 ASP A CA 1
ATOM 867 C C . ASP A 1 113 ? 10.988 20.450 -17.977 1.00 23.41 114 ASP A C 1
ATOM 868 O O . ASP A 1 113 ? 11.114 21.703 -17.879 1.00 25.83 114 ASP A O 1
ATOM 873 N N . MET A 1 114 ? 11.715 19.685 -18.791 1.00 21.33 115 MET A N 1
ATOM 874 C CA . MET A 1 114 ? 12.820 20.249 -19.607 1.00 22.33 115 MET A CA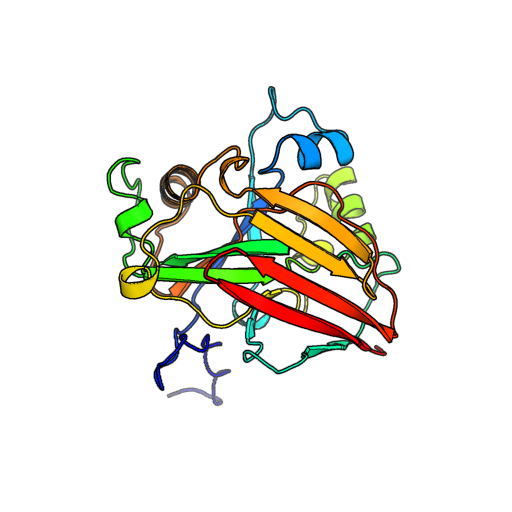 1
ATOM 875 C C . MET A 1 114 ? 12.175 21.130 -20.696 1.00 22.66 115 MET A C 1
ATOM 876 O O . MET A 1 114 ? 11.030 20.860 -21.119 1.00 21.02 115 MET A O 1
ATOM 881 N N . THR A 1 115 ? 12.784 22.267 -21.001 1.00 20.59 116 THR A N 1
ATOM 882 C CA . THR A 1 115 ? 12.075 23.376 -21.692 1.00 21.32 116 THR A CA 1
ATOM 883 C C . THR A 1 115 ? 13.010 24.014 -22.723 1.00 19.30 116 THR A C 1
ATOM 884 O O . THR A 1 115 ? 14.120 24.330 -22.337 1.00 17.24 116 THR A O 1
ATOM 888 N N . ARG A 1 116 ? 12.594 24.162 -23.993 1.00 19.79 117 ARG A N 1
ATOM 889 C CA . ARG A 1 116 ? 13.319 25.029 -24.958 1.00 20.02 117 ARG A CA 1
ATOM 890 C C . ARG A 1 116 ? 12.816 26.434 -24.666 1.00 21.88 117 ARG A C 1
ATOM 891 O O . ARG A 1 116 ? 11.806 26.795 -25.244 1.00 21.77 117 ARG A O 1
ATOM 899 N N . ARG A 1 117 ? 13.422 27.121 -23.699 1.00 22.90 118 ARG A N 1
ATOM 900 C CA . ARG A 1 117 ? 12.879 28.400 -23.130 1.00 24.24 118 ARG A CA 1
ATOM 901 C C . ARG A 1 117 ? 12.744 29.488 -24.217 1.00 22.94 118 ARG A C 1
ATOM 902 O O . ARG A 1 117 ? 11.714 30.223 -24.193 1.00 24.44 118 ARG A O 1
ATOM 910 N N . ASP A 1 118 ? 13.727 29.629 -25.105 1.00 23.93 119 ASP A N 1
ATOM 911 C CA . ASP A 1 118 ? 13.698 30.592 -26.251 1.00 24.34 119 ASP A CA 1
ATOM 912 C C . ASP A 1 118 ? 12.418 30.374 -27.069 1.00 25.65 119 ASP A C 1
ATOM 913 O O . ASP A 1 118 ? 11.647 31.370 -27.254 1.00 26.09 119 ASP A O 1
ATOM 918 N N . LEU A 1 119 ? 12.145 29.128 -27.463 1.00 24.37 120 LEU A N 1
ATOM 919 C CA . LEU A 1 119 ? 10.914 28.764 -28.225 1.00 25.73 120 LEU A CA 1
ATOM 920 C C . LEU A 1 119 ? 9.660 29.046 -27.387 1.00 26.80 120 LEU A C 1
ATOM 921 O O . LEU A 1 119 ? 8.715 29.664 -27.925 1.00 25.93 120 LEU A O 1
ATOM 926 N N . GLN A 1 120 ? 9.621 28.590 -26.134 1.00 22.28 121 GLN A N 1
ATOM 927 C CA . GLN A 1 120 ? 8.436 28.786 -25.269 1.00 24.24 121 GLN A CA 1
ATOM 928 C C . GLN A 1 120 ? 8.127 30.286 -25.155 1.00 23.33 121 GLN A C 1
ATOM 929 O O . GLN A 1 120 ? 6.939 30.689 -25.243 1.00 23.16 121 GLN A O 1
ATOM 935 N N . MET A 1 121 ? 9.152 31.095 -24.939 1.00 26.13 122 MET A N 1
ATOM 936 C CA . MET A 1 121 ? 8.980 32.554 -24.704 1.00 28.48 122 MET A CA 1
ATOM 937 C C . MET A 1 121 ? 8.570 33.223 -26.013 1.00 25.54 122 MET A C 1
ATOM 938 O O . MET A 1 121 ? 7.707 34.100 -25.956 1.00 29.68 122 MET A O 1
ATOM 943 N N . ARG A 1 122 ? 9.094 32.783 -27.157 1.00 29.09 123 ARG A N 1
ATOM 944 C CA . ARG A 1 122 ? 8.658 33.289 -28.494 1.00 28.75 123 ARG A CA 1
ATOM 945 C C . ARG A 1 122 ? 7.156 32.993 -28.717 1.00 27.72 123 ARG A C 1
ATOM 946 O O . ARG A 1 122 ? 6.409 33.906 -29.146 1.00 24.90 123 ARG A O 1
ATOM 954 N N . MET A 1 123 ? 6.691 31.781 -28.421 1.00 26.92 124 MET A N 1
ATOM 955 C CA . MET A 1 123 ? 5.246 31.436 -28.574 1.00 25.01 124 MET A CA 1
ATOM 956 C C . MET A 1 123 ? 4.406 32.292 -27.604 1.00 23.89 124 MET A C 1
ATOM 957 O O . MET A 1 123 ? 3.411 32.885 -28.064 1.00 23.15 124 MET A O 1
ATOM 962 N N . ARG A 1 124 ? 4.825 32.451 -26.350 1.00 21.38 125 ARG A N 1
ATOM 963 C CA . ARG A 1 124 ? 4.099 33.306 -25.376 1.00 24.69 125 ARG A CA 1
ATOM 964 C C . ARG A 1 124 ? 3.956 34.741 -25.944 1.00 24.13 125 ARG A C 1
ATOM 965 O O . ARG A 1 124 ? 2.843 35.287 -25.953 1.00 23.82 125 ARG A O 1
ATOM 973 N N . GLU A 1 125 ? 5.027 35.359 -26.409 1.00 27.25 126 GLU A N 1
ATOM 974 C CA . GLU A 1 125 ? 4.980 36.759 -26.929 1.00 31.79 126 GLU A CA 1
ATOM 975 C C . GLU A 1 125 ? 4.100 36.833 -28.192 1.00 30.70 126 GLU A C 1
ATOM 976 O O . GLU A 1 125 ? 3.545 37.915 -28.439 1.00 33.48 126 GLU A O 1
ATOM 982 N N . MET A 1 126 ? 3.891 35.730 -28.924 1.00 31.89 127 MET A N 1
ATOM 983 C CA . MET A 1 126 ? 3.093 35.711 -30.191 1.00 31.80 127 MET A CA 1
ATOM 984 C C . MET A 1 126 ? 1.666 35.192 -29.949 1.00 29.33 127 MET A C 1
ATOM 985 O O . MET A 1 126 ? 0.890 35.117 -30.937 1.00 23.89 127 MET A O 1
ATOM 990 N N . GLY A 1 127 ? 1.327 34.838 -28.708 1.00 24.91 128 GLY A N 1
ATOM 991 C CA . GLY A 1 127 ? 0.008 34.290 -28.335 1.00 25.40 128 GLY A CA 1
ATOM 992 C C . GLY A 1 127 ? -0.213 32.927 -28.963 1.00 24.31 128 GLY A C 1
ATOM 993 O O . GLY A 1 127 ? -1.365 32.568 -29.240 1.00 26.84 128 GLY A O 1
ATOM 994 N N . ARG A 1 128 ? 0.861 32.190 -29.209 1.00 21.82 129 ARG A N 1
ATOM 995 C CA . ARG A 1 128 ? 0.803 30.900 -29.941 1.00 22.45 129 ARG A CA 1
ATOM 996 C C . ARG A 1 128 ? 0.873 29.744 -28.944 1.00 20.96 129 ARG A C 1
ATOM 997 O O . ARG A 1 128 ? 1.241 29.917 -27.767 1.00 22.19 129 ARG A O 1
ATOM 1005 N N . PRO A 1 129 ? 0.488 28.528 -29.380 1.00 19.70 130 PRO A N 1
ATOM 1006 C CA . PRO A 1 129 ? 0.593 27.344 -28.523 1.00 20.17 130 PRO A CA 1
ATOM 1007 C C . PRO A 1 129 ? 2.075 27.037 -28.265 1.00 18.96 130 PRO A C 1
ATOM 1008 O O . PRO A 1 129 ? 2.913 27.333 -29.080 1.00 18.02 130 PRO A O 1
ATOM 1012 N N . TRP A 1 130 ? 2.354 26.435 -27.119 1.00 19.22 131 TRP A N 1
ATOM 1013 C CA . TRP A 1 130 ? 3.715 26.322 -26.547 1.00 19.66 131 TRP A CA 1
ATOM 1014 C C . TRP A 1 130 ? 4.401 25.014 -26.931 1.00 19.61 131 TRP A C 1
ATOM 1015 O O . TRP A 1 130 ? 5.519 24.823 -26.460 1.00 20.53 131 TRP A O 1
ATOM 1026 N N . GLU A 1 131 ? 3.787 24.161 -27.753 1.00 19.78 132 GLU A N 1
ATOM 1027 C CA . GLU A 1 131 ? 4.254 22.756 -27.919 1.00 19.85 132 GLU A CA 1
ATOM 1028 C C . GLU A 1 131 ? 5.738 22.694 -28.336 1.00 20.76 132 GLU A C 1
ATOM 1029 O O . GLU A 1 131 ? 6.438 21.816 -27.796 1.00 22.61 132 GLU A O 1
ATOM 1035 N N . ILE A 1 132 ? 6.223 23.549 -29.248 1.00 21.70 133 ILE A N 1
ATOM 1036 C CA . ILE A 1 132 ? 7.652 23.497 -29.698 1.00 22.71 133 ILE A CA 1
ATOM 1037 C C . ILE A 1 132 ? 8.594 23.756 -28.502 1.00 21.58 133 ILE A C 1
ATOM 1038 O O . ILE A 1 132 ? 9.714 23.216 -28.522 1.00 19.59 133 IL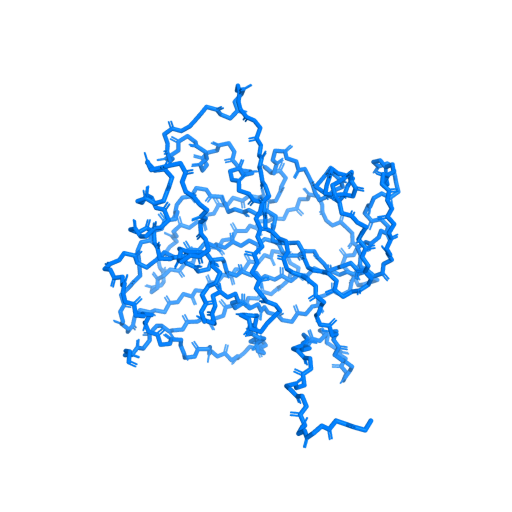E A O 1
ATOM 1043 N N . GLY A 1 133 ? 8.176 24.550 -27.513 1.00 22.96 134 GLY A N 1
ATOM 1044 C CA . GLY A 1 133 ? 8.943 24.833 -26.280 1.00 21.56 134 GLY A CA 1
ATOM 1045 C C . GLY A 1 133 ? 8.798 23.773 -25.181 1.00 22.45 134 GLY A C 1
ATOM 1046 O O . GLY A 1 133 ? 9.747 23.633 -24.378 1.00 20.96 134 GLY A O 1
ATOM 1047 N N . LYS A 1 134 ? 7.650 23.090 -25.085 1.00 20.64 135 LYS A N 1
ATOM 1048 C CA . LYS A 1 134 ? 7.298 22.240 -23.910 1.00 20.87 135 LYS A CA 1
ATOM 1049 C C . LYS A 1 134 ? 7.052 20.779 -24.285 1.00 21.28 135 LYS A C 1
ATOM 1050 O O . LYS A 1 134 ? 7.212 19.909 -23.400 1.00 23.47 135 LYS A O 1
ATOM 1056 N N . ALA A 1 135 ? 6.663 20.473 -25.515 1.00 21.52 136 ALA A N 1
ATOM 1057 C CA . ALA A 1 135 ? 6.096 19.143 -25.806 1.00 22.21 136 ALA A CA 1
ATOM 1058 C C . ALA A 1 135 ? 7.038 18.371 -26.725 1.00 22.55 136 ALA A C 1
ATOM 1059 O O . ALA A 1 135 ? 6.553 17.616 -27.565 1.00 24.85 136 ALA A O 1
ATOM 1061 N N . PHE A 1 136 ? 8.348 18.530 -26.534 1.00 22.51 137 PHE A N 1
ATOM 1062 C CA . PHE A 1 136 ? 9.394 18.047 -27.473 1.00 23.38 137 PHE A CA 1
ATOM 1063 C C . PHE A 1 136 ? 9.976 16.730 -26.950 1.00 24.11 137 PHE A C 1
ATOM 1064 O O . PHE A 1 136 ? 9.552 16.227 -25.889 1.00 23.59 137 PHE A O 1
ATOM 1072 N N . ASP A 1 137 ? 10.882 16.162 -27.747 1.00 23.44 138 ASP A N 1
ATOM 1073 C CA . ASP A 1 137 ? 11.450 14.802 -27.571 1.00 23.81 138 ASP A CA 1
ATOM 1074 C C . ASP A 1 137 ? 12.200 14.743 -26.229 1.00 22.29 138 ASP A C 1
ATOM 1075 O O . ASP A 1 137 ? 12.977 15.678 -25.935 1.00 23.42 138 ASP A O 1
ATOM 1080 N N . ARG A 1 138 ? 11.875 13.735 -25.414 1.00 21.79 139 ARG A N 1
ATOM 1081 C CA . ARG A 1 138 ? 12.564 13.381 -24.147 1.00 22.31 139 ARG A CA 1
ATOM 1082 C C . ARG A 1 138 ? 12.567 14.611 -23.237 1.00 19.89 139 ARG A C 1
ATOM 1083 O O . ARG A 1 138 ?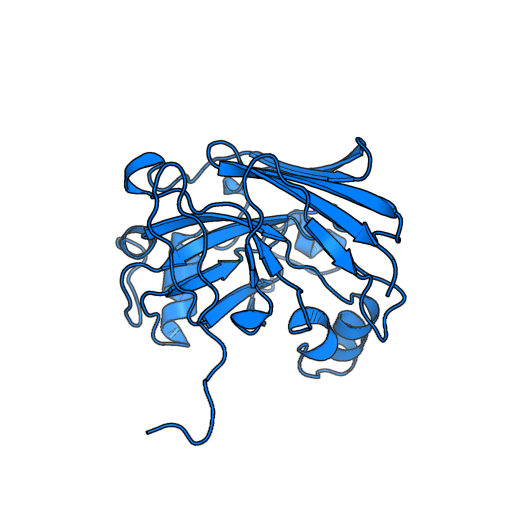 13.576 14.860 -22.567 1.00 18.42 139 ARG A O 1
ATOM 1091 N N . SER A 1 139 ? 11.441 15.309 -23.171 1.00 17.74 140 SER A N 1
ATOM 1092 C CA . SER A 1 139 ? 11.295 16.599 -22.452 1.00 17.91 140 SER A CA 1
ATOM 1093 C C . SER A 1 139 ? 10.834 16.370 -21.015 1.00 17.45 140 SER A C 1
ATOM 1094 O O . SER A 1 139 ? 10.719 17.386 -20.291 1.00 18.69 140 SER A O 1
ATOM 1097 N N . ALA A 1 140 ? 10.626 15.119 -20.585 1.00 16.67 141 ALA A N 1
ATOM 1098 C CA . ALA A 1 140 ? 10.109 14.819 -19.227 1.00 17.26 141 ALA A CA 1
ATOM 1099 C C . ALA A 1 140 ? 10.818 13.638 -18.592 1.00 18.27 141 ALA A C 1
ATOM 1100 O O . ALA A 1 140 ? 10.207 12.592 -18.396 1.00 17.82 141 ALA A O 1
ATOM 1102 N N . PRO A 1 141 ? 12.086 13.809 -18.154 1.00 19.60 142 PRO A N 1
ATOM 1103 C CA . PRO A 1 141 ? 12.717 12.830 -17.272 1.00 20.15 142 PRO A CA 1
ATOM 1104 C C . PRO A 1 141 ? 11.954 12.690 -15.946 1.00 19.72 142 PRO A C 1
ATOM 1105 O O . PRO A 1 141 ? 11.466 13.671 -15.404 1.00 18.98 142 PRO A O 1
ATOM 1109 N N . ILE A 1 142 ? 11.901 11.478 -15.415 1.00 19.08 143 ILE A N 1
ATOM 1110 C CA . ILE A 1 142 ? 11.161 11.193 -14.157 1.00 19.71 143 ILE A CA 1
ATOM 1111 C C . ILE A 1 142 ? 11.812 10.014 -13.428 1.00 20.68 143 ILE A C 1
ATOM 1112 O O . ILE A 1 142 ? 12.297 9.099 -14.110 1.00 20.47 143 ILE A O 1
ATOM 1117 N N . GLY A 1 143 ? 11.802 10.055 -12.091 1.00 18.40 144 GLY A N 1
ATOM 1118 C CA . GLY A 1 143 ? 12.336 8.986 -11.239 1.00 20.98 144 GLY A CA 1
ATOM 1119 C C . GLY A 1 143 ? 11.320 7.866 -11.052 1.00 20.62 144 GLY A C 1
ATOM 1120 O O . GLY A 1 143 ? 10.202 7.941 -11.567 1.00 21.18 144 GLY A O 1
ATOM 1121 N N . PRO A 1 144 ? 11.674 6.832 -10.259 1.00 22.80 145 PRO A N 1
ATOM 1122 C CA . PRO A 1 144 ? 10.721 5.817 -9.822 1.00 23.22 145 PRO A CA 1
ATOM 1123 C C . PRO A 1 144 ? 9.468 6.395 -9.149 1.00 22.96 145 PRO A C 1
ATOM 1124 O O . PRO A 1 144 ? 9.508 7.452 -8.536 1.00 25.46 145 PRO A O 1
ATOM 1128 N N . LEU A 1 145 ? 8.355 5.702 -9.330 1.00 23.05 146 LEU A N 1
ATOM 1129 C CA . LEU A 1 145 ? 7.049 6.125 -8.785 1.00 23.24 146 LEU A CA 1
ATOM 1130 C C . LEU A 1 145 ? 6.907 5.580 -7.362 1.00 22.54 146 LEU A C 1
ATOM 1131 O O . LEU A 1 145 ? 6.983 4.364 -7.193 1.00 21.51 146 LEU A O 1
ATOM 1136 N N . TYR A 1 146 ? 6.693 6.451 -6.376 1.00 22.44 147 TYR A N 1
ATOM 1137 C CA . TYR A 1 146 ? 6.474 6.016 -4.966 1.00 22.66 147 TYR A CA 1
ATOM 1138 C C . TYR A 1 146 ? 4.979 5.912 -4.685 1.00 22.23 147 TYR A C 1
ATOM 1139 O O . TYR A 1 146 ? 4.267 6.920 -4.747 1.00 21.50 147 TYR A O 1
ATOM 1148 N N . PRO A 1 147 ? 4.440 4.713 -4.361 1.00 22.15 148 PRO A N 1
ATOM 1149 C CA . PRO A 1 147 ? 3.019 4.595 -4.019 1.00 23.09 148 PRO A CA 1
ATOM 1150 C C . PRO A 1 147 ? 2.621 5.407 -2.778 1.00 26.26 148 PRO A C 1
ATOM 1151 O O . PRO A 1 147 ? 3.363 5.384 -1.780 1.00 24.97 148 PRO A O 1
ATOM 1155 N N . ALA A 1 148 ? 1.447 6.053 -2.828 1.00 27.54 149 ALA A N 1
ATOM 1156 C CA . ALA A 1 148 ? 0.830 6.721 -1.660 1.00 28.50 149 ALA A CA 1
ATOM 1157 C C . ALA A 1 148 ? 0.526 5.666 -0.577 1.00 30.49 149 ALA A C 1
ATOM 1158 O O . ALA A 1 148 ? 0.438 6.034 0.604 1.00 28.92 149 ALA A O 1
ATOM 1160 N N . SER A 1 149 ? 0.445 4.383 -0.941 1.00 32.15 150 SER A N 1
ATOM 1161 C CA . SER A 1 149 ? 0.363 3.272 0.050 1.00 35.67 150 SER A CA 1
ATOM 1162 C C . SER A 1 149 ? 1.639 3.267 0.896 1.00 37.28 150 SER A C 1
ATOM 1163 O O . SER A 1 149 ? 1.538 2.941 2.086 1.00 47.90 150 SER A O 1
ATOM 1166 N N . GLN A 1 150 ? 2.791 3.647 0.327 1.00 41.20 151 GLN A N 1
ATOM 1167 C CA . GLN A 1 150 ? 4.067 3.811 1.080 1.00 39.78 151 GLN A CA 1
ATOM 1168 C C . GLN A 1 150 ? 4.124 5.215 1.698 1.00 40.88 151 GLN A C 1
ATOM 1169 O O . GLN A 1 150 ? 4.221 5.292 2.934 1.00 40.37 151 GLN A O 1
ATOM 1175 N N . VAL A 1 151 ? 4.027 6.273 0.889 1.00 35.58 152 VAL A N 1
ATOM 1176 C CA . VAL A 1 151 ? 4.484 7.654 1.245 1.00 33.14 152 VAL A CA 1
ATOM 1177 C C . VAL A 1 151 ? 3.301 8.563 1.602 1.00 33.97 152 VAL A C 1
ATOM 1178 O O . VAL A 1 151 ? 3.551 9.764 1.921 1.00 30.07 152 VAL A O 1
ATOM 1182 N N . GLY A 1 152 ? 2.071 8.045 1.551 1.00 33.38 153 GLY A N 1
ATOM 1183 C CA . GLY A 1 152 ? 0.836 8.817 1.789 1.00 33.38 153 GLY A CA 1
ATOM 1184 C C . GLY A 1 152 ? 0.638 9.916 0.755 1.00 35.03 153 GLY A C 1
ATOM 1185 O O . GLY A 1 152 ? 1.033 9.727 -0.408 1.00 31.82 153 GLY A O 1
ATOM 1186 N N . HIS A 1 153 ? 0.039 11.037 1.158 1.00 33.12 154 HIS A N 1
ATOM 1187 C CA . HIS A 1 153 ? -0.163 12.222 0.287 1.00 32.14 154 HIS A CA 1
ATOM 1188 C C . HIS A 1 153 ? 0.509 13.399 0.967 1.00 33.81 154 HIS A C 1
ATOM 1189 O O . HIS A 1 153 ? -0.126 14.136 1.711 1.00 34.25 154 HIS A O 1
ATOM 1196 N N . PRO A 1 154 ? 1.813 13.611 0.714 1.00 35.29 155 PRO A N 1
ATOM 1197 C CA . PRO A 1 154 ? 2.572 14.639 1.418 1.00 41.12 155 PRO A CA 1
ATOM 1198 C C . PRO A 1 154 ? 2.111 16.037 0.983 1.00 40.97 155 PRO A C 1
ATOM 1199 O O . PRO A 1 154 ? 1.886 16.251 -0.199 1.00 43.61 155 PRO A O 1
ATOM 1203 N N . ARG A 1 155 ? 1.942 16.922 1.959 1.00 43.29 156 ARG A N 1
ATOM 1204 C CA . ARG A 1 155 ? 1.587 18.350 1.760 1.00 44.65 156 ARG A CA 1
ATOM 1205 C C . ARG A 1 155 ? 2.802 19.239 2.028 1.00 37.74 156 ARG A C 1
ATOM 1206 O O . ARG A 1 155 ? 2.757 20.414 1.635 1.00 37.75 156 ARG A O 1
ATOM 1214 N N . HIS A 1 156 ? 3.796 18.694 2.729 1.00 36.15 157 HIS A N 1
ATOM 1215 C CA . HIS A 1 156 ? 5.109 19.310 3.046 1.00 36.11 157 HIS A CA 1
ATOM 1216 C C . HIS A 1 156 ? 6.195 18.374 2.514 1.00 32.58 157 HIS A C 1
ATOM 1217 O O . HIS A 1 156 ? 6.055 17.144 2.715 1.00 34.43 157 HIS A O 1
ATOM 1224 N N . ALA A 1 157 ? 7.214 18.920 1.851 1.00 28.58 158 ALA A N 1
ATOM 1225 C CA . ALA A 1 157 ? 8.396 18.176 1.350 1.00 26.95 158 ALA A CA 1
ATOM 1226 C C . ALA A 1 157 ? 9.363 19.144 0.670 1.00 24.97 158 ALA A C 1
ATOM 1227 O O . ALA A 1 157 ? 8.919 19.848 -0.249 1.00 21.30 158 ALA A O 1
ATOM 1229 N N . ALA A 1 158 ? 10.640 19.163 1.073 1.00 22.75 159 ALA A N 1
ATOM 1230 C CA . ALA A 1 158 ? 11.664 19.966 0.373 1.00 22.47 159 ALA A CA 1
ATOM 1231 C C . ALA A 1 158 ? 11.804 19.394 -1.040 1.00 23.69 159 ALA A C 1
ATOM 1232 O O . ALA A 1 158 ? 11.720 18.138 -1.210 1.00 22.46 159 ALA A O 1
ATOM 1234 N N . ILE A 1 159 ? 11.948 20.307 -1.994 1.00 22.52 160 ILE A N 1
ATOM 1235 C CA . ILE A 1 159 ? 12.157 20.065 -3.449 1.00 21.51 160 ILE A CA 1
ATOM 1236 C C . ILE A 1 159 ? 13.367 20.902 -3.865 1.00 21.22 160 ILE A C 1
ATOM 1237 O O . ILE A 1 159 ? 13.427 22.135 -3.552 1.00 21.49 160 ILE A O 1
ATOM 1242 N N . SER A 1 160 ? 14.323 20.264 -4.519 1.00 21.05 161 SER A N 1
ATOM 1243 C CA . SER A 1 160 ? 15.655 20.855 -4.776 1.00 21.82 161 SER A CA 1
ATOM 1244 C C . SER A 1 160 ? 16.204 20.358 -6.115 1.00 24.34 161 SER A C 1
ATOM 1245 O O . SER A 1 160 ? 15.921 19.185 -6.510 1.00 23.12 161 SER A O 1
ATOM 1248 N N . LEU A 1 161 ? 16.970 21.218 -6.776 1.00 23.21 162 LEU A N 1
ATOM 1249 C CA . LEU A 1 161 ? 17.685 20.889 -8.027 1.00 25.43 162 LEU A CA 1
ATOM 1250 C C . LEU A 1 161 ? 19.080 21.476 -7.919 1.00 26.61 162 LEU A C 1
ATOM 1251 O O . LEU A 1 161 ? 19.200 22.707 -7.659 1.00 26.09 162 LEU A O 1
ATOM 1256 N N . GLN A 1 162 ? 20.089 20.637 -8.108 1.00 24.66 163 GLN A N 1
ATOM 1257 C CA . GLN A 1 162 ? 21.474 21.135 -8.166 1.00 27.59 163 GLN A CA 1
ATOM 1258 C C . GLN A 1 162 ? 22.019 20.847 -9.557 1.00 27.51 163 GLN A C 1
ATOM 1259 O O . GLN A 1 162 ? 21.586 19.856 -10.208 1.00 23.20 163 GLN A O 1
ATOM 1265 N N . VAL A 1 163 ? 22.866 21.756 -10.041 1.00 26.42 164 VAL A N 1
ATOM 1266 C CA . VAL A 1 163 ? 23.611 21.556 -11.303 1.00 27.01 164 VAL A CA 1
ATOM 1267 C C . VAL A 1 163 ? 25.090 21.610 -10.944 1.00 29.31 164 VAL A C 1
ATOM 1268 O O . VAL A 1 163 ? 25.528 22.657 -10.398 1.00 26.73 164 VAL A O 1
ATOM 1272 N N . ASP A 1 164 ? 25.812 20.532 -11.249 1.00 28.30 165 ASP A N 1
ATOM 1273 C CA . ASP A 1 164 ? 27.279 20.430 -11.044 1.00 30.65 165 ASP A CA 1
ATOM 1274 C C . ASP A 1 164 ? 27.596 20.800 -9.596 1.00 31.12 165 ASP A C 1
ATOM 1275 O O . ASP A 1 164 ? 28.545 21.568 -9.393 1.00 34.50 165 ASP A O 1
ATOM 1280 N N . GLY A 1 165 ? 26.783 20.321 -8.646 1.00 31.99 166 GLY A N 1
ATOM 1281 C CA . GLY A 1 165 ? 27.028 20.432 -7.191 1.00 31.86 166 GLY A CA 1
ATOM 1282 C C . GLY A 1 165 ? 26.494 21.726 -6.590 1.00 35.68 166 GLY A C 1
ATOM 1283 O O . GLY A 1 165 ? 26.595 21.871 -5.342 1.00 41.45 166 GLY A O 1
ATOM 1284 N N . GLU A 1 166 ? 25.950 22.626 -7.424 1.00 33.78 167 GLU A N 1
ATOM 1285 C CA . GLU A 1 166 ? 25.498 23.997 -7.045 1.00 35.45 167 GLU A CA 1
ATOM 1286 C C . GLU A 1 166 ? 23.973 23.977 -6.931 1.00 35.49 167 GLU A C 1
ATOM 1287 O O . GLU A 1 166 ? 23.322 23.598 -7.914 1.00 34.86 167 GLU A O 1
ATOM 1293 N N . ASP A 1 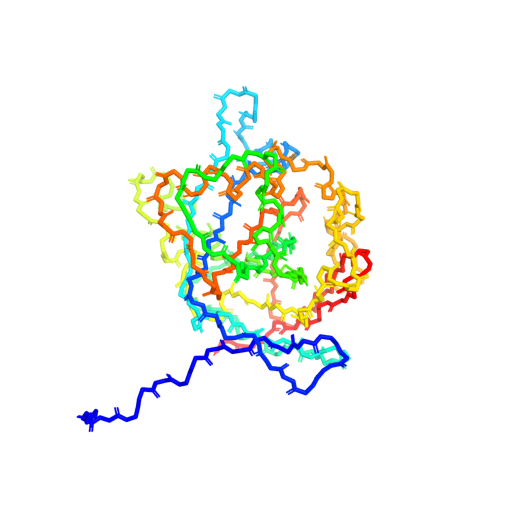167 ? 23.421 24.355 -5.786 1.00 31.55 168 ASP A N 1
ATOM 1294 C CA . ASP A 1 167 ? 21.951 24.451 -5.625 1.00 36.70 168 ASP A CA 1
ATOM 1295 C C . ASP A 1 167 ? 21.460 25.526 -6.590 1.00 33.13 168 ASP A C 1
ATOM 1296 O O . ASP A 1 167 ? 22.131 26.566 -6.724 1.00 31.29 168 ASP A O 1
ATOM 1301 N N . ARG A 1 168 ? 20.371 25.231 -7.285 1.00 28.58 169 ARG A N 1
ATOM 1302 C CA . ARG A 1 168 ? 19.734 26.145 -8.259 1.00 29.42 169 ARG A CA 1
ATOM 1303 C C . ARG A 1 168 ? 18.282 26.352 -7.820 1.00 30.62 169 ARG A C 1
ATOM 1304 O O . ARG A 1 168 ? 17.827 27.502 -7.822 1.00 28.08 169 ARG A O 1
ATOM 1312 N N . GLN A 1 169 ? 17.601 25.286 -7.393 1.00 29.13 170 GLN A N 1
ATOM 1313 C CA . GLN A 1 169 ? 16.218 25.366 -6.858 1.00 30.01 170 GLN A CA 1
ATOM 1314 C C . GLN A 1 169 ? 16.150 24.667 -5.504 1.00 28.35 170 GLN A C 1
ATOM 1315 O O . GLN A 1 169 ? 16.681 23.558 -5.363 1.00 24.71 170 GLN A O 1
ATOM 1321 N N . ARG A 1 170 ? 15.527 25.340 -4.546 1.00 30.30 171 ARG A N 1
ATOM 1322 C CA . ARG A 1 170 ? 15.252 24.823 -3.187 1.00 29.62 171 ARG A CA 1
ATOM 1323 C C . ARG A 1 170 ? 13.988 25.510 -2.678 1.00 29.98 171 ARG A C 1
ATOM 1324 O O . ARG A 1 170 ? 14.006 26.735 -2.455 1.00 31.37 171 ARG A O 1
ATOM 1332 N N . SER A 1 171 ? 12.916 24.745 -2.561 1.00 27.32 172 SER A N 1
ATOM 1333 C CA . SER A 1 171 ? 11.617 25.210 -2.034 1.00 28.43 172 SER A CA 1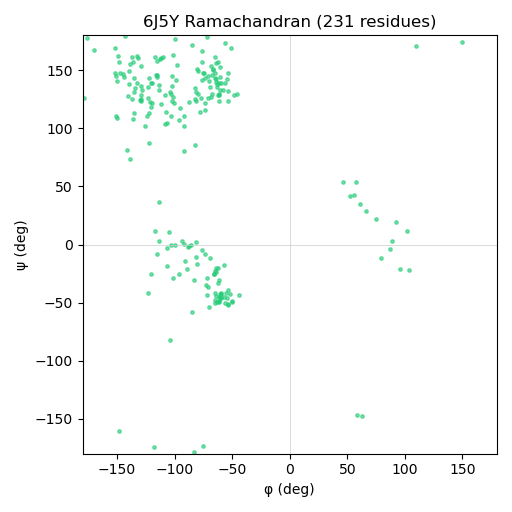
ATOM 1334 C C . SER A 1 171 ? 10.953 24.035 -1.339 1.00 24.93 172 SER A C 1
ATOM 1335 O O . SER A 1 171 ? 11.664 23.053 -1.032 1.00 25.65 172 SER A O 1
ATOM 1338 N N . ASP A 1 172 ? 9.639 24.115 -1.160 1.00 27.21 173 ASP A N 1
ATOM 1339 C CA . ASP A 1 172 ? 8.814 23.076 -0.506 1.00 29.19 173 ASP A CA 1
ATOM 1340 C C . ASP A 1 172 ? 7.504 22.938 -1.286 1.00 28.12 173 ASP A C 1
ATOM 1341 O O . ASP A 1 172 ? 6.891 23.979 -1.633 1.00 26.99 173 ASP A O 1
ATOM 1346 N N . ILE A 1 173 ? 7.049 21.706 -1.490 1.00 25.86 174 ILE A N 1
ATOM 1347 C CA . ILE A 1 173 ? 5.777 21.447 -2.227 1.00 27.10 174 ILE A CA 1
ATOM 1348 C C . ILE A 1 173 ? 4.622 22.180 -1.544 1.00 30.11 174 ILE A C 1
ATOM 1349 O O . ILE A 1 173 ? 3.597 22.350 -2.199 1.00 32.00 174 ILE A O 1
ATOM 1354 N N . ASP A 1 174 ? 4.773 22.611 -0.286 1.00 32.20 175 ASP A N 1
ATOM 1355 C CA . ASP A 1 174 ? 3.681 23.308 0.445 1.00 34.15 175 ASP A CA 1
ATOM 1356 C C . ASP A 1 174 ? 3.569 24.751 -0.068 1.00 30.14 175 ASP A C 1
ATOM 1357 O O . ASP A 1 174 ? 2.604 25.391 0.308 1.00 33.78 175 ASP A O 1
ATOM 1362 N N . GLN A 1 175 ? 4.470 25.184 -0.958 1.00 30.20 176 GLN A N 1
ATOM 1363 C CA . GLN A 1 175 ? 4.468 26.499 -1.651 1.00 29.83 176 GLN A CA 1
ATOM 1364 C C . GLN A 1 175 ? 3.638 26.448 -2.949 1.00 29.98 176 GLN A C 1
ATOM 1365 O O . GLN A 1 175 ? 3.561 27.488 -3.629 1.00 31.69 176 GLN A O 1
ATOM 1371 N N . LEU A 1 176 ? 3.061 25.296 -3.319 1.00 28.09 177 LEU A N 1
ATOM 1372 C CA . LEU A 1 176 ? 2.224 25.166 -4.545 1.00 29.42 177 LEU A CA 1
ATOM 1373 C C . LEU A 1 176 ? 1.036 26.116 -4.387 1.00 28.27 177 LEU A C 1
ATOM 1374 O O . LEU A 1 176 ? 0.425 26.083 -3.294 1.00 25.08 177 LEU A O 1
ATOM 1379 N N . ILE A 1 177 ? 0.719 26.912 -5.411 1.00 25.73 178 ILE A N 1
ATOM 1380 C CA . ILE A 1 177 ? -0.445 27.847 -5.374 1.00 26.81 178 ILE A CA 1
ATOM 1381 C C . ILE A 1 177 ? -1.715 26.993 -5.413 1.00 26.17 178 ILE A C 1
ATOM 1382 O O . ILE A 1 177 ? -2.557 27.133 -4.515 1.00 24.70 178 ILE A O 1
ATOM 1387 N N . TRP A 1 178 ? -1.832 26.119 -6.406 1.00 25.92 179 TRP A N 1
ATOM 1388 C CA . TRP A 1 178 ? -2.804 24.997 -6.404 1.00 25.12 179 TRP A CA 1
ATOM 1389 C C . TRP A 1 178 ? -2.088 23.738 -5.913 1.00 23.77 179 TRP A C 1
ATOM 1390 O O . TRP A 1 178 ? -1.268 23.201 -6.638 1.00 25.10 179 TRP A O 1
ATOM 1401 N N . SER A 1 179 ? -2.395 23.309 -4.694 1.00 23.79 180 SER A N 1
ATOM 1402 C CA . SER A 1 179 ? -1.935 22.030 -4.096 1.00 23.49 180 SER A CA 1
ATOM 1403 C C . SER A 1 179 ? -2.224 20.874 -5.061 1.00 22.24 180 SER A C 1
ATOM 1404 O O . SER A 1 179 ? -3.015 21.055 -6.006 1.00 22.15 180 SER A O 1
ATOM 1407 N N . VAL A 1 180 ? -1.683 19.691 -4.788 1.00 20.98 181 VAL A N 1
ATOM 1408 C CA . VAL A 1 180 ? -1.992 18.474 -5.576 1.00 19.26 181 VAL A CA 1
ATOM 1409 C C . VAL A 1 180 ? -3.514 18.348 -5.691 1.00 21.77 181 VAL A C 1
ATOM 1410 O O . VAL A 1 180 ? -4.017 18.098 -6.815 1.00 21.62 181 VAL A O 1
ATOM 1414 N N . ALA A 1 181 ? -4.226 18.475 -4.572 1.00 20.23 182 ALA A N 1
ATOM 1415 C CA . ALA A 1 181 ? -5.690 18.270 -4.473 1.00 21.61 182 ALA A CA 1
ATOM 1416 C C . ALA A 1 181 ? -6.428 19.265 -5.367 1.00 20.69 182 ALA A C 1
ATOM 1417 O O . ALA A 1 181 ? -7.323 18.863 -6.080 1.00 20.69 182 ALA A O 1
ATOM 1419 N N . GLU A 1 182 ? -6.072 20.538 -5.275 1.00 23.00 183 GLU A N 1
ATOM 1420 C CA . GLU A 1 182 ? -6.610 21.605 -6.145 1.00 24.43 183 GLU A CA 1
ATOM 1421 C C . GLU A 1 182 ? -6.306 21.327 -7.629 1.00 23.61 183 GLU A C 1
ATOM 1422 O O . GLU A 1 182 ? -7.215 21.549 -8.468 1.00 19.46 183 GLU A O 1
ATOM 1428 N N . THR A 1 183 ? -5.070 20.946 -7.971 1.00 23.93 184 THR A N 1
ATOM 1429 C CA . THR A 1 183 ? -4.658 20.754 -9.394 1.00 25.79 184 THR A CA 1
ATOM 1430 C C . THR A 1 183 ? -5.472 19.591 -9.971 1.00 24.33 184 THR A C 1
ATOM 1431 O O . THR A 1 183 ? -5.917 19.676 -11.120 1.00 22.94 184 THR A O 1
ATOM 1435 N N . VAL A 1 184 ? -5.653 18.510 -9.213 1.00 23.24 185 VAL A N 1
ATOM 1436 C CA . VAL A 1 184 ? -6.456 17.342 -9.678 1.00 23.56 185 VAL A CA 1
ATOM 1437 C C . VAL A 1 184 ? -7.920 17.763 -9.870 1.00 23.24 185 VAL A C 1
ATOM 1438 O O . VAL A 1 184 ? -8.463 17.468 -10.926 1.00 22.55 185 VAL A O 1
ATOM 1442 N N . SER A 1 185 ? -8.540 18.423 -8.886 1.00 25.53 186 SER A N 1
ATOM 1443 C CA . SER A 1 185 ? -9.917 18.962 -9.000 1.00 24.19 186 SER A CA 1
ATOM 1444 C C . SER A 1 185 ? -10.004 19.847 -10.234 1.00 23.28 186 SER A C 1
ATOM 1445 O O . SER A 1 185 ? -10.900 19.617 -11.049 1.00 21.18 186 SER A O 1
ATOM 1448 N N . TYR A 1 186 ? -9.109 20.818 -10.381 1.00 23.20 187 TYR A N 1
ATOM 1449 C CA . TYR A 1 186 ? -9.296 21.850 -11.443 1.00 23.96 187 TYR A CA 1
ATOM 1450 C C . TYR A 1 186 ? -9.033 21.234 -12.824 1.00 22.48 187 TYR A C 1
ATOM 1451 O O . TYR A 1 186 ? -9.811 21.472 -13.744 1.00 23.74 187 TYR A O 1
ATOM 1460 N N . LEU A 1 187 ? -7.988 20.431 -12.974 1.00 23.52 188 LEU A N 1
ATOM 1461 C CA . LEU A 1 187 ? -7.718 19.676 -14.229 1.00 23.83 188 LEU A CA 1
ATOM 1462 C C . LEU A 1 187 ? -8.974 18.898 -14.629 1.00 22.76 188 LEU A C 1
ATOM 1463 O O . LEU A 1 187 ? -9.346 18.900 -15.836 1.00 22.61 188 LEU A O 1
ATOM 1468 N N . SER A 1 188 ? -9.634 18.271 -13.652 1.00 23.25 189 SER A N 1
ATOM 1469 C CA . SER A 1 188 ? -10.807 17.382 -13.869 1.00 22.64 189 SER A CA 1
ATOM 1470 C C . SER A 1 188 ? -12.046 18.176 -14.319 1.00 21.79 189 SER A C 1
ATOM 1471 O O . SER A 1 188 ? -13.011 17.510 -14.663 1.00 21.52 189 SER A O 1
ATOM 1474 N N . ARG A 1 189 ? -12.047 19.516 -14.253 1.00 21.15 190 ARG A N 1
ATOM 1475 C CA . ARG A 1 189 ? -13.112 20.362 -14.872 1.00 22.68 190 ARG A CA 1
ATOM 1476 C C . ARG A 1 189 ? -12.968 20.382 -16.402 1.00 21.46 190 ARG A C 1
ATOM 1477 O O . ARG A 1 189 ? -13.991 20.473 -17.058 1.00 18.95 190 ARG A O 1
ATOM 1485 N N . PHE A 1 190 ? -11.727 20.350 -16.917 1.00 20.23 191 PHE A N 1
ATOM 1486 C CA . PHE A 1 190 ? -11.392 20.534 -18.352 1.00 21.56 191 PHE A CA 1
ATOM 1487 C C . PHE A 1 190 ? -11.218 19.216 -19.118 1.00 22.44 191 PHE A C 1
ATOM 1488 O O . PHE A 1 190 ? -11.361 19.229 -20.372 1.00 22.47 191 PHE A O 1
ATOM 1496 N N . PHE A 1 191 ? -10.870 18.129 -18.415 1.00 24.85 192 PHE A N 1
ATOM 1497 C CA . PHE A 1 191 ? -10.551 16.804 -19.006 1.00 23.41 192 PHE A CA 1
ATOM 1498 C C . PHE A 1 191 ? -11.052 15.721 -18.052 1.00 25.01 192 PHE A C 1
ATOM 1499 O O . PHE A 1 191 ? -10.967 15.912 -16.816 1.00 25.22 192 PHE A O 1
ATOM 1507 N N . GLU A 1 192 ? -11.503 14.587 -18.581 1.00 23.60 193 GLU A N 1
ATOM 1508 C CA . GLU A 1 192 ? -11.742 13.400 -17.729 1.00 23.90 193 GLU A CA 1
ATOM 1509 C C . GLU A 1 192 ? -10.383 12.801 -17.347 1.00 22.92 193 GLU A C 1
ATOM 1510 O O . GLU A 1 192 ? -9.675 12.306 -18.217 1.00 20.65 193 GLU A O 1
ATOM 1516 N N . LEU A 1 193 ? -10.026 12.795 -16.066 1.00 20.66 194 LEU A N 1
ATOM 1517 C CA . LEU A 1 193 ? -8.749 12.167 -15.669 1.00 21.71 194 LEU A CA 1
ATOM 1518 C C . LEU A 1 193 ? -8.954 10.655 -15.730 1.00 21.28 194 LEU A C 1
ATOM 1519 O O . LEU A 1 193 ? -10.086 10.202 -15.590 1.00 20.08 194 LEU A O 1
ATOM 1524 N N . ARG A 1 194 ? -7.908 9.923 -16.057 1.00 22.37 195 ARG A N 1
ATOM 1525 C CA . ARG A 1 194 ? -7.977 8.441 -16.165 1.00 21.99 195 ARG A CA 1
ATOM 1526 C C . ARG A 1 194 ? -6.734 7.861 -15.521 1.00 21.14 195 ARG A C 1
ATOM 1527 O O . ARG A 1 194 ? -5.717 8.553 -15.387 1.00 19.52 195 ARG A O 1
ATOM 1535 N N . PRO A 1 195 ? -6.755 6.555 -15.162 1.00 23.88 196 PRO A N 1
ATOM 1536 C CA . PRO A 1 195 ? -5.571 5.911 -14.614 1.00 22.07 196 PRO A CA 1
ATOM 1537 C C . PRO A 1 195 ? -4.451 6.004 -15.654 1.00 22.16 196 PRO A C 1
ATOM 1538 O O . PRO A 1 195 ? -4.739 5.858 -16.832 1.00 21.64 196 PRO A O 1
ATOM 1542 N N . GLY A 1 196 ? -3.225 6.284 -15.198 1.00 19.92 197 GLY A N 1
ATOM 1543 C CA . GLY A 1 196 ? -2.045 6.428 -16.065 1.00 20.50 197 GLY A CA 1
ATOM 1544 C C . GLY A 1 196 ? -1.659 7.876 -16.272 1.00 21.00 197 GLY A C 1
ATOM 1545 O O . GLY A 1 196 ? -0.509 8.118 -16.672 1.00 21.84 197 GLY A O 1
ATOM 1546 N N . ASP A 1 197 ? -2.597 8.806 -16.076 1.00 22.78 198 ASP A N 1
ATOM 1547 C CA . ASP A 1 197 ? -2.337 10.248 -16.295 1.00 21.72 198 ASP A CA 1
ATOM 1548 C C . ASP A 1 197 ? -1.278 10.696 -15.287 1.00 23.15 198 ASP A C 1
ATOM 1549 O O . ASP A 1 197 ? -1.284 10.177 -14.123 1.00 22.67 198 ASP A O 1
ATOM 1554 N N . LEU A 1 198 ? -0.367 11.583 -15.707 1.00 20.13 199 LEU A N 1
ATOM 1555 C CA . LEU A 1 198 ? 0.626 12.193 -14.784 1.00 19.23 199 LEU A CA 1
ATOM 1556 C C . LEU A 1 198 ? 0.324 13.677 -14.719 1.00 19.15 199 LEU A C 1
ATOM 1557 O O . LEU A 1 198 ? -0.170 14.234 -15.748 1.00 18.78 199 LEU A O 1
ATOM 1562 N N . VAL A 1 199 ? 0.551 14.267 -13.550 1.00 20.12 200 VAL A N 1
ATOM 1563 C CA . VAL A 1 199 ? 0.491 15.746 -13.390 1.00 20.27 200 VAL A CA 1
ATOM 1564 C C . VAL A 1 199 ? 1.842 16.208 -12.851 1.00 21.42 200 VAL A C 1
ATOM 1565 O O . VAL A 1 199 ? 2.171 15.858 -11.724 1.00 21.37 200 VAL A O 1
ATOM 1569 N N . PHE A 1 200 ? 2.577 16.960 -13.671 1.00 20.68 201 PHE A N 1
ATOM 1570 C CA . PHE A 1 200 ? 3.739 17.786 -13.288 1.00 19.87 201 PHE A CA 1
ATOM 1571 C C . PHE A 1 200 ? 3.161 19.060 -12.647 1.00 19.94 201 PHE A C 1
ATOM 1572 O O . PHE A 1 200 ? 2.458 19.798 -13.328 1.00 17.23 201 PHE A O 1
ATOM 1580 N N . THR A 1 201 ? 3.388 19.269 -11.359 1.00 18.10 202 THR A N 1
ATOM 1581 C CA . THR A 1 201 ? 2.668 20.282 -10.555 1.00 18.13 202 THR A CA 1
ATOM 1582 C C . THR A 1 201 ? 3.318 21.666 -10.648 1.00 20.39 202 THR A C 1
ATOM 1583 O O . THR A 1 201 ? 2.789 22.590 -9.983 1.00 21.67 202 THR A O 1
ATOM 1587 N N . GLY A 1 202 ? 4.406 21.820 -11.397 1.00 20.01 203 GLY A N 1
ATOM 1588 C CA . GLY A 1 202 ? 5.062 23.127 -11.615 1.00 20.17 203 GLY A CA 1
ATOM 1589 C C . GLY A 1 202 ? 6.397 23.221 -10.900 1.00 22.34 203 GLY A C 1
ATOM 1590 O O . GLY A 1 202 ? 6.709 22.349 -10.047 1.00 22.19 203 GLY A O 1
ATOM 1591 N N . THR A 1 203 ? 7.158 24.270 -11.186 1.00 22.22 204 THR A N 1
ATOM 1592 C CA . THR A 1 203 ? 8.553 24.399 -10.708 1.00 23.94 204 THR A CA 1
ATOM 1593 C C . THR A 1 203 ? 8.724 25.636 -9.825 1.00 25.31 204 THR A C 1
ATOM 1594 O O . THR A 1 203 ? 8.177 26.706 -10.098 1.00 25.98 204 THR A O 1
ATOM 1598 N N . PRO A 1 204 ? 9.494 25.498 -8.722 1.00 28.57 205 PRO A N 1
ATOM 1599 C CA . PRO A 1 204 ? 9.801 26.630 -7.856 1.00 29.72 205 PRO A CA 1
ATOM 1600 C C . PRO A 1 204 ? 10.780 27.560 -8.581 1.00 26.78 205 PRO A C 1
ATOM 1601 O O . PRO A 1 204 ? 11.120 27.309 -9.726 1.00 23.65 205 PRO A O 1
ATOM 1605 N N . GLU A 1 205 ? 11.145 28.661 -7.929 1.00 28.32 206 GLU A N 1
ATOM 1606 C CA . GLU A 1 205 ? 12.050 29.694 -8.489 1.00 28.64 206 GLU A CA 1
ATOM 1607 C C . GLU A 1 205 ? 13.439 29.067 -8.694 1.00 25.04 206 GLU A C 1
ATOM 1608 O O . GLU A 1 205 ? 13.705 28.046 -8.089 1.00 25.87 206 GLU A O 1
ATOM 1614 N N . GLY A 1 206 ? 14.293 29.676 -9.512 1.00 24.93 207 GLY A N 1
ATOM 1615 C CA . GLY A 1 206 ? 15.693 29.260 -9.685 1.00 26.60 207 GLY A CA 1
ATOM 1616 C C . GLY A 1 206 ? 15.922 28.465 -10.954 1.00 25.32 207 GLY A C 1
ATOM 1617 O O . GLY A 1 206 ? 16.992 27.871 -11.071 1.00 26.21 207 GLY A O 1
ATOM 1618 N N . VAL A 1 207 ? 14.943 28.429 -11.856 1.00 27.98 208 VAL A N 1
ATOM 1619 C CA . VAL A 1 207 ? 15.088 27.792 -13.199 1.00 27.73 208 VAL A CA 1
ATOM 1620 C C . VAL A 1 207 ? 16.209 28.505 -13.959 1.00 26.91 208 VAL A C 1
ATOM 1621 O O . VAL A 1 207 ? 16.413 29.706 -13.758 1.00 27.64 208 VAL A O 1
ATOM 1625 N N . GLY A 1 208 ? 16.848 27.789 -14.875 1.00 24.48 209 GLY A N 1
ATOM 1626 C CA . GLY A 1 208 ? 18.013 28.288 -15.611 1.00 23.70 209 GLY A CA 1
ATOM 1627 C C . GLY A 1 208 ? 18.380 27.372 -16.749 1.00 23.68 209 GLY A C 1
ATOM 1628 O O . GLY A 1 208 ? 17.857 26.189 -16.814 1.00 22.06 209 GLY A O 1
ATOM 1629 N N . ALA A 1 209 ? 19.251 27.899 -17.605 1.00 21.66 210 ALA A N 1
ATOM 1630 C CA . ALA A 1 209 ? 19.856 27.202 -18.744 1.00 23.22 210 ALA A CA 1
ATOM 1631 C C . ALA A 1 209 ? 20.804 26.125 -18.218 1.00 24.32 210 ALA A C 1
ATOM 1632 O O . ALA A 1 209 ? 21.320 26.187 -17.089 1.00 24.85 210 ALA A O 1
ATOM 1634 N N . VAL A 1 210 ? 20.981 25.122 -19.034 1.00 22.28 211 VAL A N 1
ATOM 1635 C CA . VAL A 1 210 ? 21.919 24.018 -18.757 1.00 26.08 211 VAL A CA 1
ATOM 1636 C C . VAL A 1 210 ? 22.649 23.821 -20.088 1.00 25.67 211 VAL A C 1
ATOM 1637 O O . VAL A 1 210 ? 22.012 24.090 -21.129 1.00 24.74 211 VAL A O 1
ATOM 1641 N N . GLU A 1 211 ? 23.946 23.510 -20.056 1.00 24.65 212 GLU A N 1
ATOM 1642 C CA . GLU A 1 211 ? 24.769 23.346 -21.276 1.00 27.86 212 GLU A CA 1
ATOM 1643 C C . GLU A 1 211 ? 25.270 21.902 -21.341 1.00 24.81 212 GLU A C 1
ATOM 1644 O O . GLU A 1 211 ? 25.206 21.181 -20.311 1.00 23.43 212 GLU A O 1
ATOM 1650 N N . ARG A 1 212 ? 25.694 21.461 -22.514 1.00 25.26 213 ARG A N 1
ATOM 1651 C CA . ARG A 1 212 ? 26.178 20.068 -22.693 1.00 29.82 213 ARG A CA 1
ATOM 1652 C C . ARG A 1 212 ? 27.319 19.809 -21.709 1.00 28.19 213 ARG A C 1
ATOM 1653 O O . ARG A 1 212 ? 28.209 20.683 -21.567 1.00 24.20 213 ARG A O 1
ATOM 1661 N N . GLY A 1 213 ? 27.324 18.621 -21.107 1.00 27.78 214 GLY A N 1
ATOM 1662 C CA . GLY A 1 213 ? 28.380 18.196 -20.173 1.00 28.14 214 GLY A CA 1
ATOM 1663 C C . GLY A 1 213 ? 28.006 18.446 -18.731 1.00 26.37 214 GLY A C 1
ATOM 1664 O O . GLY A 1 213 ? 28.574 17.758 -17.890 1.00 29.44 214 GLY A O 1
ATOM 1665 N N . GLU A 1 214 ? 27.063 19.354 -18.449 1.00 26.19 215 GLU A N 1
ATOM 1666 C CA . GLU A 1 214 ? 26.569 19.639 -17.077 1.00 26.19 215 GLU A CA 1
ATOM 1667 C C . GLU A 1 214 ? 25.659 18.512 -16.582 1.00 26.80 215 GLU A C 1
ATOM 1668 O O . GLU A 1 214 ? 24.869 17.961 -17.385 1.00 24.93 215 GLU A O 1
ATOM 1674 N N . ARG A 1 215 ? 25.701 18.287 -15.272 1.00 29.12 216 ARG A N 1
ATOM 1675 C CA . ARG A 1 215 ? 24.964 17.228 -14.547 1.00 32.39 216 ARG A CA 1
ATOM 1676 C C . ARG A 1 215 ? 23.943 17.914 -13.643 1.00 30.33 216 ARG A C 1
ATOM 1677 O O . ARG A 1 215 ? 24.314 18.905 -12.989 1.00 31.76 216 ARG A O 1
ATOM 1685 N N . MET A 1 216 ? 22.725 17.384 -13.584 1.00 29.56 217 MET A N 1
ATOM 1686 C CA . MET A 1 216 ? 21.623 17.878 -12.723 1.00 30.00 217 MET A CA 1
ATOM 1687 C C . MET A 1 216 ? 21.313 16.784 -11.703 1.00 29.48 217 MET A C 1
ATOM 1688 O O . MET A 1 216 ? 21.372 15.602 -12.098 1.00 25.38 217 MET A O 1
ATOM 1693 N N . LEU A 1 217 ? 20.968 17.159 -10.464 1.00 26.55 218 LEU A N 1
ATOM 1694 C CA . LEU A 1 217 ? 20.398 16.207 -9.474 1.00 25.80 218 LEU A CA 1
ATOM 1695 C C . LEU A 1 217 ? 19.202 16.874 -8.788 1.00 25.36 218 LEU A C 1
ATOM 1696 O O . LEU A 1 217 ? 19.378 17.867 -8.085 1.00 23.44 218 LEU A O 1
ATOM 1701 N N . GLY A 1 218 ? 18.016 16.343 -9.028 1.00 23.13 219 GLY A N 1
ATOM 1702 C CA . GLY A 1 218 ? 16.799 16.759 -8.335 1.00 23.92 219 GLY A CA 1
ATOM 1703 C C . GLY A 1 218 ? 16.496 15.803 -7.210 1.00 23.62 219 GLY A C 1
ATOM 1704 O O . GLY A 1 218 ? 16.920 14.656 -7.278 1.00 22.36 219 GLY A O 1
ATOM 1705 N N . ALA A 1 219 ? 15.789 16.277 -6.201 1.00 21.09 220 ALA A N 1
ATOM 1706 C CA . ALA A 1 219 ? 15.328 15.422 -5.106 1.00 23.85 220 ALA A CA 1
ATOM 1707 C C . ALA A 1 219 ? 14.049 16.010 -4.525 1.00 21.86 220 ALA A C 1
ATOM 1708 O O . ALA A 1 219 ? 13.870 17.237 -4.536 1.00 23.75 220 ALA A O 1
ATOM 1710 N N . ILE A 1 220 ? 13.176 15.128 -4.064 1.00 23.64 221 ILE A N 1
ATOM 1711 C CA . ILE A 1 220 ? 12.061 15.509 -3.160 1.00 23.35 221 ILE A CA 1
ATOM 1712 C C . ILE A 1 220 ? 12.082 14.573 -1.962 1.00 24.59 221 ILE A C 1
ATOM 1713 O O . ILE A 1 220 ? 12.195 13.352 -2.188 1.00 23.41 221 ILE A O 1
ATOM 1718 N N . ASP A 1 221 ? 11.908 15.135 -0.760 1.00 23.42 222 ASP A N 1
ATOM 1719 C CA . ASP A 1 221 ? 11.834 14.360 0.509 1.00 24.91 222 ASP A CA 1
ATOM 1720 C C . ASP A 1 221 ? 10.909 13.151 0.346 1.00 25.37 222 ASP A C 1
ATOM 1721 O O . ASP A 1 221 ? 9.732 13.323 -0.070 1.00 21.86 222 ASP A O 1
ATOM 1726 N N . GLY A 1 222 ? 11.395 11.973 0.735 1.00 25.47 223 GLY A N 1
ATOM 1727 C CA . GLY A 1 222 ? 10.625 10.716 0.656 1.00 24.37 223 GLY A CA 1
ATOM 1728 C C . GLY A 1 222 ? 10.608 10.138 -0.747 1.00 23.89 223 GLY A C 1
ATOM 1729 O O . GLY A 1 222 ? 10.249 8.990 -0.857 1.00 26.98 223 GLY A O 1
ATOM 1730 N N . LEU A 1 223 ? 11.036 10.875 -1.785 1.00 27.29 224 LEU A N 1
ATOM 1731 C CA . LEU A 1 223 ? 10.853 10.480 -3.212 1.00 25.93 224 LEU A CA 1
ATOM 1732 C C . LEU A 1 223 ? 12.202 10.256 -3.905 1.00 26.13 224 LEU A C 1
ATOM 1733 O O . LEU A 1 223 ? 12.224 10.111 -5.126 1.00 26.11 224 LEU A O 1
ATOM 1738 N N . GLY A 1 224 ? 13.288 10.193 -3.147 1.00 27.09 225 GLY A N 1
ATOM 1739 C CA . GLY A 1 224 ? 14.637 9.987 -3.689 1.00 27.45 225 GLY A CA 1
ATOM 1740 C C .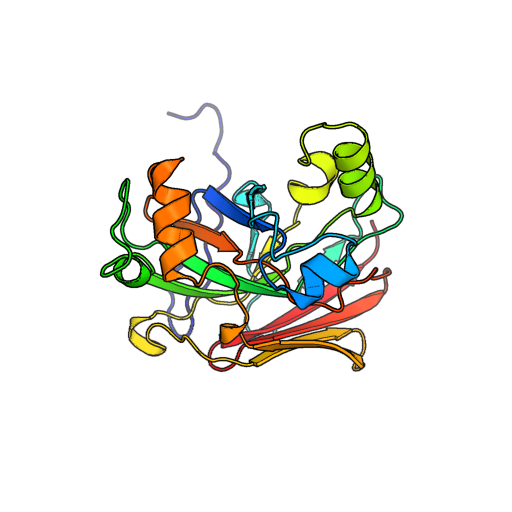 GLY A 1 224 ? 15.019 11.079 -4.680 1.00 26.73 225 GLY A C 1
ATOM 1741 O O . GLY A 1 224 ? 14.561 12.217 -4.537 1.00 25.95 225 GLY A O 1
ATOM 1742 N N . GLU A 1 225 ? 15.803 10.704 -5.680 1.00 26.70 226 GLU A N 1
ATOM 1743 C CA . GLU A 1 225 ? 16.625 11.632 -6.489 1.00 30.84 226 GLU A CA 1
ATOM 1744 C C . GLU A 1 225 ? 16.434 11.329 -7.978 1.00 27.05 226 GLU A C 1
ATOM 1745 O O . GLU A 1 225 ? 16.014 10.210 -8.331 1.00 24.83 226 GLU A O 1
ATOM 1751 N N . LEU A 1 226 ? 16.802 12.288 -8.816 1.00 23.48 227 LEU A N 1
ATOM 1752 C CA . LEU A 1 226 ? 16.730 12.184 -10.294 1.00 23.29 227 LEU A CA 1
ATOM 1753 C C . LEU A 1 226 ? 18.023 12.754 -10.867 1.00 21.17 227 LEU A C 1
ATOM 1754 O O . LEU A 1 226 ? 18.197 13.971 -10.759 1.00 24.47 227 LEU A O 1
ATOM 1759 N N . SER A 1 227 ? 18.908 11.907 -11.394 1.00 21.13 228 SER A N 1
ATOM 1760 C CA . SER A 1 227 ? 20.216 12.302 -11.984 1.00 20.56 228 SER A CA 1
ATOM 1761 C C . SER A 1 227 ? 20.152 12.336 -13.521 1.00 22.32 228 SER A C 1
ATOM 1762 O O . SER A 1 227 ? 19.888 11.297 -14.164 1.00 19.10 228 SER A O 1
ATOM 1765 N N . VAL A 1 228 ? 20.457 13.491 -14.109 1.00 20.61 229 VAL A N 1
ATOM 1766 C CA . VAL A 1 228 ? 20.428 13.681 -15.586 1.00 23.84 229 VAL A CA 1
ATOM 1767 C C . VAL A 1 228 ? 21.694 14.438 -15.972 1.00 25.73 229 VAL A C 1
ATOM 1768 O O . VAL A 1 228 ? 21.961 15.455 -15.329 1.00 30.15 229 VAL A O 1
ATOM 1772 N N . ARG A 1 229 ? 22.421 13.962 -16.972 1.00 25.01 230 ARG A N 1
ATOM 1773 C CA . ARG A 1 229 ? 23.549 14.692 -17.592 1.00 29.44 230 ARG A CA 1
ATOM 1774 C C . ARG A 1 229 ? 23.152 15.039 -19.024 1.00 29.80 230 ARG A C 1
ATOM 1775 O O . ARG A 1 229 ? 22.673 14.149 -19.753 1.00 29.03 230 ARG A O 1
ATOM 1783 N N . VAL A 1 230 ? 23.384 16.296 -19.391 1.00 28.12 231 VAL A N 1
ATOM 1784 C CA . VAL A 1 230 ? 23.153 16.833 -20.754 1.00 28.31 231 VAL A CA 1
ATOM 1785 C C . VAL A 1 230 ? 24.362 16.480 -21.627 1.00 27.78 231 VAL A C 1
ATOM 1786 O O . VAL A 1 230 ? 25.474 16.844 -21.231 1.00 29.58 231 VAL A O 1
ATOM 1790 N N . VAL A 1 231 ? 24.138 15.821 -22.774 1.00 27.70 232 VAL A N 1
ATOM 1791 C CA . VAL A 1 231 ? 25.199 15.391 -23.739 1.00 26.76 232 VAL A CA 1
ATOM 1792 C C . VAL A 1 231 ? 24.959 16.096 -25.081 1.00 27.39 232 VAL A C 1
ATOM 1793 O O . VAL A 1 231 ? 24.088 16.985 -25.134 1.00 27.99 232 VAL A O 1
ATOM 1797 N N . LEU A 1 232 ? 25.730 15.747 -26.115 1.00 28.10 233 LEU A N 1
ATOM 1798 C CA . LEU A 1 232 ? 25.694 16.387 -27.461 1.00 30.38 233 LEU A CA 1
ATOM 1799 C C . LEU A 1 232 ? 24.329 16.192 -28.124 1.00 31.75 233 LEU A C 1
ATOM 1800 O O . LEU A 1 232 ? 23.670 15.198 -27.833 1.00 31.61 233 LEU A O 1
ATOM 1805 N N . GLU A 1 233 ? 23.968 17.052 -29.071 1.00 34.76 234 GLU A N 1
ATOM 1806 C CA . GLU A 1 233 ? 22.792 16.790 -29.949 1.00 39.05 234 GLU A CA 1
ATOM 1807 C C . GLU A 1 233 ? 23.194 15.747 -30.994 1.00 35.62 234 GLU A C 1
ATOM 1808 O O . GLU A 1 233 ? 22.347 14.875 -31.190 1.00 39.81 234 GLU A O 1
#

Radius of gyration: 16.69 Å; Cα contacts (8 Å, |Δi|>4): 600; chains: 1; bounding box: 44×45×43 Å

Organism: Pseudomonas aeruginosa (strain ATCC 15692 / DSM 22644 / CIP 104116 / JCM 14847 / LMG 12228 / 1C / PRS 101 / PAO1) (NCBI:txid208964)

InterPro domains:
  IPR011234 Fumarylacetoacetase-like, C-terminal [PF01557] (27-232)
  IPR036663 Fumarylacetoacetase-like, C-terminal domain superfamily [G3DSA:3.90.850.10] (1-232)
  IPR036663 Fumarylacetoacetase-like, C-terminal domain superfamily [SSF56529] (21-232)

Foldseek 3Di:
DDPDDDDDFDWEAAPPDPDTFGADWEKEKEPFFQQACVVVPHHCVPDPIDIDTAGRQLEDEAEFVGAAAAEDDPPAPWKKWFKFKKFFFAAWFALDDLVCQCVRTQWIWIKIQIFSVVQQVVCVVVVHDRCVTGHDHNRMYIYHTYGCVGVPQDLWKWKWKAKPNHTQDTDILVSGNQRSSRVSNVVRNVDTGHGNYMYGSYGYHRMGGDDAQMWMWIDIVVHHIHIYGYHHD

Secondary structure (DSSP, 8-state):
--SSPPPPPPEEEBTT-S-EEE---EEEEES-BHHHHHHTT--TTTS--EEEEE-GGGEEE--TT-EEEEEPPSS-S-EEE-EEEEEEESS-BSS--HHHHGGGEEEEEEEE--EEHHHHHHHHHHT---HHHHS-TT-EEE-PBEEHHHH---S--EEEEEETTEEEEEEEGGGBSS-HHHHHHHHHHHS-B-TT-EEE----S--EE--TT-EEEEEETTS-EEEEEEE--

Sequence (233 aa):
NHLFAPEAPVSLTIHGSDQTFPVRRVYCVGRNYAAHAREMGFDPEREPPFFF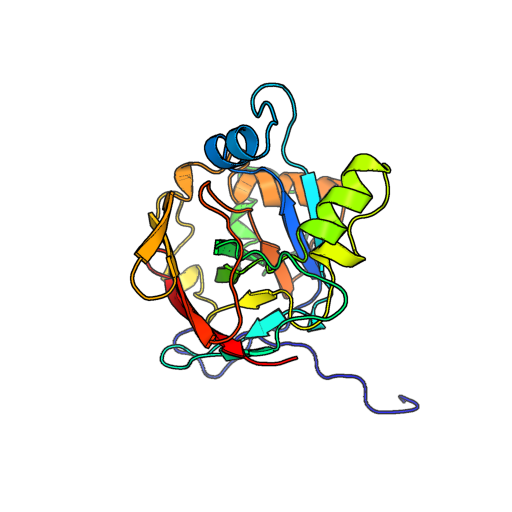CKPADAVVPVAAGSTLELAYPSQTGNYHYEIELVAAIGKGGCDIPLEQAEEHVWGYAVGLDMTRRDLQMRMREMGRPWEIGKAFDRSAPIGPLYPASQVGHPRHAAISLQVDGEDRQRSDIDQLIWSVAETVSYLSRFFELRPGDLVFTGTPEGVGAVERGERMLGAIDGLGELSVRVVLE

B-factor: mean 27.55, std 7.9, range [14.97, 65.83]

Nearest PDB structures (foldseek):
  6j5y-assembly1_A  TM=1.004E+00  e=1.372E-54  Pseudomonas aeruginosa
  4maq-assembly1_A  TM=9.654E-01  e=9.181E-33  Burkholderia cenocepacia J2315
  4maq-assembly1_B  TM=9.727E-01  e=8.503E-32  Burkholderia cenocepacia J2315
  6fog-assembly4_D  TM=9.422E-01  e=2.704E-27  Homo sapiens
  6sbi-assembly2_C  TM=9.449E-01  e=4.243E-26  Mus musculus

Solvent-accessible surface area: 11166 Å² total; per-residue (Å²): 195,134,175,151,90,82,126,79,91,28,39,0,56,17,76,83,54,143,127,72,18,74,10,93,103,1,1,0,3,8,51,0,2,37,28,10,2,151,82,58,68,54,68,29,163,206,99,91,7,58,50,29,56,6,62,26,74,0,5,16,47,8,52,62,86,55,52,24,84,4,47,21,16,64,146,21,68,46,2,21,0,7,0,1,0,0,0,0,0,29,90,16,22,80,98,7,74,84,165,72,0,20,101,7,4,102,0,0,0,0,0,1,2,0,0,26,15,52,15,8,76,129,18,71,147,115,74,142,103,48,107,76,0,8,22,14,128,131,0,0,0,0,4,10,0,21,10,17,111,98,46,29,62,32,137,133,7,33,0,15,0,58,3,83,62,121,88,94,2,138,20,38,6,65,106,19,58,48,37,7,15,48,1,0,5,42,0,2,161,141,73,95,0,104,63,5,0,0,0,0,0,1,4,0,60,22,18,10,52,4,116,133,55,34,146,2,72,1,36,4,88,58,5,29,76,2,17,0,92,0,50,124,137

CATH classification: 3.90.850.10